Protein AF-A0A7S3T5C1-F1 (afdb_monomer_lite)

Organism: NCBI:txid141414

pLDDT: mean 76.38, std 19.98, range [32.09, 96.81]

Structure (mmCIF, N/CA/C/O backbone):
data_AF-A0A7S3T5C1-F1
#
_entry.id   AF-A0A7S3T5C1-F1
#
loop_
_atom_site.group_PDB
_atom_site.id
_atom_site.type_symbol
_atom_site.label_atom_id
_atom_site.label_alt_id
_atom_site.label_comp_id
_atom_site.label_asym_id
_atom_site.label_entity_id
_atom_site.label_seq_id
_atom_site.pdbx_PDB_ins_code
_atom_site.Cartn_x
_atom_site.Cartn_y
_atom_site.Cartn_z
_atom_site.occupancy
_atom_site.B_iso_or_equiv
_atom_site.auth_seq_id
_atom_site.auth_comp_id
_atom_site.auth_asym_id
_atom_site.auth_atom_id
_atom_site.pdbx_PDB_model_num
ATOM 1 N N . GLU A 1 1 ? -32.478 -27.997 17.483 1.00 39.84 1 GLU A N 1
ATOM 2 C CA . GLU A 1 1 ? -31.125 -28.591 17.506 1.00 39.84 1 GLU A CA 1
ATOM 3 C C . GLU A 1 1 ? -30.162 -27.693 16.741 1.00 39.84 1 GLU A C 1
ATOM 5 O O . GLU A 1 1 ? -30.623 -26.929 15.902 1.00 39.84 1 GLU A O 1
ATOM 10 N N . ASN A 1 2 ? -28.869 -27.795 17.065 1.00 32.53 2 ASN A N 1
ATOM 11 C CA . ASN A 1 2 ? -27.716 -26.984 16.628 1.00 32.53 2 ASN A CA 1
ATOM 12 C C . ASN A 1 2 ? -27.352 -25.795 17.535 1.00 32.53 2 ASN A C 1
ATOM 14 O O . ASN A 1 2 ? -27.411 -24.630 17.152 1.00 32.53 2 ASN A O 1
ATOM 18 N N . HIS A 1 3 ? -26.893 -26.132 18.744 1.00 32.78 3 HIS A N 1
ATOM 19 C CA . HIS A 1 3 ? -26.017 -25.278 19.545 1.00 32.78 3 HIS A CA 1
ATOM 20 C C . HIS A 1 3 ? -24.593 -25.338 18.975 1.00 32.78 3 HIS A C 1
ATOM 22 O O . HIS A 1 3 ? -23.951 -26.386 19.035 1.00 32.78 3 HIS A O 1
ATOM 28 N N . VAL A 1 4 ? -24.080 -24.224 18.452 1.00 39.56 4 VAL A N 1
ATOM 29 C CA . VAL A 1 4 ? -22.646 -24.068 18.167 1.00 39.56 4 VAL A CA 1
ATOM 30 C C . VAL A 1 4 ? -22.015 -23.417 19.394 1.00 39.56 4 VAL A C 1
ATOM 32 O O . VAL A 1 4 ? -22.152 -22.219 19.624 1.00 39.56 4 VAL A O 1
ATOM 35 N N . GLY A 1 5 ? -21.394 -24.244 20.236 1.00 32.09 5 GLY A N 1
ATOM 36 C CA . GLY A 1 5 ? -20.655 -23.798 21.412 1.00 32.09 5 GLY A CA 1
ATOM 37 C C . GLY A 1 5 ? -19.351 -23.117 21.005 1.00 32.09 5 GLY A C 1
ATOM 38 O O . GLY A 1 5 ? -18.467 -23.753 20.431 1.00 32.09 5 GLY A O 1
ATOM 39 N N . LEU A 1 6 ? -19.229 -21.831 21.329 1.00 32.62 6 LEU A N 1
ATOM 40 C CA . LEU A 1 6 ? -17.987 -21.075 21.222 1.00 32.62 6 LEU A CA 1
ATOM 41 C C . LEU A 1 6 ? -17.010 -21.608 22.286 1.00 32.62 6 LEU A C 1
ATOM 43 O O . LEU A 1 6 ? -17.161 -21.341 23.478 1.00 32.62 6 LEU A O 1
ATOM 47 N N . ARG A 1 7 ? -16.041 -22.434 21.874 1.00 33.53 7 ARG A N 1
ATOM 48 C CA . ARG A 1 7 ? -14.957 -22.897 22.752 1.00 33.53 7 ARG A CA 1
ATOM 49 C C . ARG A 1 7 ? -13.995 -21.737 23.007 1.00 33.53 7 ARG A C 1
ATOM 51 O O . ARG A 1 7 ? -13.260 -21.339 22.110 1.00 33.53 7 ARG A O 1
ATOM 58 N N . LEU A 1 8 ? -13.994 -21.236 24.239 1.00 36.97 8 LEU A N 1
ATOM 59 C CA . LEU A 1 8 ? -12.940 -20.379 24.779 1.00 36.97 8 LEU A CA 1
ATOM 60 C C . LEU A 1 8 ? -11.602 -21.130 24.699 1.00 36.97 8 LEU A C 1
ATOM 62 O O . LEU A 1 8 ? -11.459 -22.215 25.266 1.00 36.97 8 LEU A O 1
ATOM 66 N N . LEU A 1 9 ? -10.637 -20.568 23.972 1.00 43.00 9 LEU A N 1
ATOM 67 C CA . LEU A 1 9 ? -9.249 -21.021 24.028 1.00 43.00 9 LEU A CA 1
ATOM 68 C C . LEU A 1 9 ? -8.660 -20.637 25.398 1.00 43.00 9 LEU A C 1
ATOM 70 O O . LEU A 1 9 ? -8.945 -19.543 25.889 1.00 43.00 9 LEU A O 1
ATOM 74 N N . PRO A 1 10 ? -7.860 -21.508 26.038 1.00 40.31 10 PRO A N 1
ATOM 75 C CA . PRO A 1 10 ? -7.240 -21.187 27.315 1.00 40.31 10 PRO A CA 1
ATOM 76 C C . PRO A 1 10 ? -6.192 -20.079 27.153 1.00 40.31 10 PRO A C 1
ATOM 78 O O . PRO A 1 10 ? -5.428 -20.060 26.188 1.00 40.31 10 PRO A O 1
ATOM 81 N N . ALA A 1 11 ? -6.164 -19.169 28.127 1.00 40.44 11 ALA A N 1
ATOM 82 C CA . ALA A 1 11 ? -5.181 -18.100 28.235 1.00 40.44 11 ALA A CA 1
ATOM 83 C C . ALA A 1 11 ? -3.749 -18.664 28.284 1.00 40.44 11 ALA A C 1
ATOM 85 O O . ALA A 1 11 ? -3.464 -19.603 29.031 1.00 40.44 11 ALA A O 1
ATOM 86 N N . LEU A 1 12 ? -2.850 -18.077 27.492 1.00 48.03 12 LEU A N 1
ATOM 87 C CA . LEU A 1 12 ? -1.418 -18.370 27.538 1.00 48.03 12 LEU A CA 1
ATOM 88 C C . LEU A 1 12 ? -0.810 -17.842 28.852 1.00 48.03 12 LEU A C 1
ATOM 90 O O . LEU A 1 12 ? -1.160 -16.739 2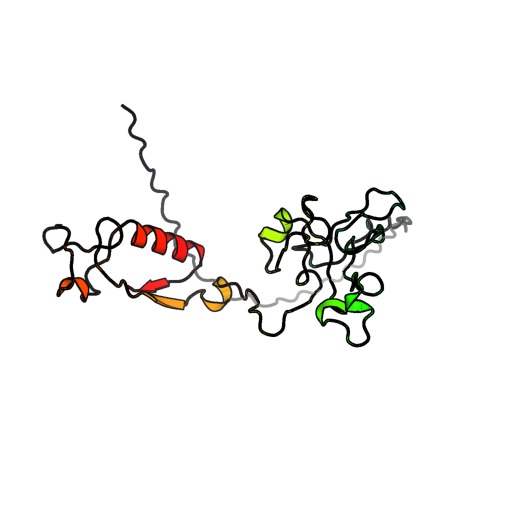9.281 1.00 48.03 12 LEU A O 1
ATOM 94 N N . PRO A 1 13 ? 0.100 -18.596 29.498 1.00 54.38 13 PRO A N 1
ATOM 95 C CA . PRO A 1 13 ? 0.739 -18.163 30.734 1.00 54.38 13 PRO A CA 1
ATOM 96 C C . PRO A 1 13 ? 1.729 -17.004 30.504 1.00 54.38 13 PRO A C 1
ATOM 98 O O . PRO A 1 13 ? 2.281 -16.864 29.408 1.00 54.38 13 PRO A O 1
ATOM 101 N N . PRO A 1 14 ? 1.994 -16.184 31.540 1.00 44.94 14 PRO A N 1
ATOM 102 C CA . PRO A 1 14 ? 2.892 -15.038 31.450 1.00 44.94 14 PRO A CA 1
ATOM 103 C C . PRO A 1 14 ? 4.351 -15.450 31.205 1.00 44.94 14 PRO A C 1
ATOM 105 O O . PRO A 1 14 ? 4.856 -16.436 31.745 1.00 44.94 14 PRO A O 1
ATOM 108 N N . LYS A 1 15 ? 5.030 -14.645 30.384 1.00 46.06 15 LYS A N 1
ATOM 109 C CA . LYS A 1 15 ? 6.428 -14.795 29.963 1.00 46.06 15 LYS A CA 1
ATOM 110 C C . LYS A 1 15 ? 7.369 -14.581 31.161 1.00 46.06 15 LYS A C 1
ATOM 112 O O . LYS A 1 15 ? 7.343 -13.523 31.784 1.00 46.06 15 LYS A O 1
ATOM 117 N N . LEU A 1 16 ? 8.190 -15.584 31.481 1.00 49.22 16 LEU A N 1
ATOM 118 C CA . LEU A 1 16 ? 9.245 -15.494 32.500 1.00 49.22 16 LEU A CA 1
ATOM 119 C C . LEU A 1 16 ? 10.350 -14.502 32.070 1.00 49.22 16 LEU A C 1
ATOM 121 O O . LEU A 1 16 ? 10.645 -14.413 30.874 1.00 49.22 16 LEU A O 1
ATOM 125 N N . PRO A 1 17 ? 10.970 -13.767 33.014 1.00 47.47 17 PRO A N 1
ATOM 126 C CA . PRO A 1 17 ? 12.018 -12.798 32.712 1.00 47.47 17 PRO A CA 1
ATOM 127 C C . PRO A 1 17 ? 13.340 -13.468 32.309 1.00 47.47 17 PRO A C 1
ATOM 129 O O . PRO A 1 17 ? 13.694 -14.543 32.791 1.00 47.47 17 PRO A O 1
ATOM 132 N N . ALA A 1 18 ? 14.065 -12.791 31.416 1.00 43.09 18 ALA A N 1
ATOM 133 C CA . ALA A 1 18 ? 15.346 -13.210 30.863 1.00 43.09 18 ALA A CA 1
ATOM 134 C C . ALA A 1 18 ? 16.462 -13.253 31.922 1.00 43.09 18 ALA A C 1
ATOM 136 O O . ALA A 1 18 ? 16.610 -12.333 32.728 1.00 43.09 18 ALA A O 1
ATOM 137 N N . SER A 1 19 ? 17.271 -14.310 31.879 1.00 56.72 19 SER A N 1
ATOM 138 C CA . SER A 1 19 ? 18.511 -14.455 32.644 1.00 56.72 19 SER A CA 1
ATOM 139 C C . SER A 1 19 ? 19.670 -13.646 32.022 1.00 56.72 19 SER A C 1
ATOM 141 O O . SER A 1 19 ? 19.721 -13.507 30.798 1.00 56.72 19 SER A O 1
ATOM 143 N N . PRO A 1 20 ? 20.601 -13.116 32.842 1.00 51.94 20 PRO A N 1
ATOM 144 C CA . PRO A 1 20 ? 21.760 -12.333 32.393 1.00 51.94 20 PRO A CA 1
ATOM 145 C C . PRO A 1 20 ? 22.866 -13.197 31.744 1.00 51.94 20 PRO A C 1
ATOM 147 O O . PRO A 1 20 ? 22.821 -14.422 31.851 1.00 51.94 20 PRO A O 1
ATOM 150 N N . PRO A 1 21 ? 23.846 -12.574 31.051 1.00 46.84 21 PRO A N 1
ATOM 151 C CA . PRO A 1 21 ? 24.817 -13.282 30.221 1.00 46.84 21 PRO A CA 1
ATOM 152 C C . PRO A 1 21 ? 25.942 -13.911 31.047 1.00 46.84 21 PRO A C 1
ATOM 154 O O . PRO A 1 21 ? 26.601 -13.229 31.834 1.00 46.84 21 PRO A O 1
ATOM 157 N N . ASP A 1 22 ? 26.205 -15.194 30.800 1.00 48.16 22 ASP A N 1
ATOM 158 C CA . ASP A 1 22 ? 27.371 -15.876 31.346 1.00 48.16 22 ASP A CA 1
ATOM 159 C C . ASP A 1 22 ? 28.654 -15.487 30.604 1.00 48.16 22 ASP A C 1
ATOM 161 O O . ASP A 1 22 ? 28.758 -15.437 29.377 1.00 48.16 22 ASP A O 1
ATOM 165 N N . THR A 1 23 ? 29.634 -15.195 31.443 1.00 42.62 23 THR A N 1
ATOM 166 C CA . THR A 1 23 ? 31.014 -14.802 31.204 1.00 42.62 23 THR A CA 1
ATOM 167 C C . THR A 1 23 ? 31.849 -15.809 30.411 1.00 42.62 23 THR A C 1
ATOM 169 O O . THR A 1 23 ? 31.726 -17.023 30.557 1.00 42.62 23 THR A O 1
ATOM 172 N N . MET A 1 24 ? 32.789 -15.251 29.640 1.00 41.91 24 MET A N 1
ATOM 173 C CA . MET A 1 24 ? 33.907 -15.913 28.962 1.00 41.91 24 MET A CA 1
ATOM 174 C C . MET A 1 24 ? 34.683 -16.864 29.887 1.00 41.91 24 MET A C 1
ATOM 176 O O . MET A 1 24 ? 35.097 -16.470 30.976 1.00 41.91 24 MET A O 1
ATOM 180 N N . SER A 1 25 ? 34.997 -18.066 29.394 1.00 47.56 25 SER A N 1
ATOM 181 C CA . SER A 1 25 ? 36.079 -18.891 29.935 1.00 47.56 25 SER A CA 1
ATOM 182 C C . SER A 1 25 ? 36.964 -19.421 28.812 1.00 47.56 25 SER A C 1
ATOM 184 O O . SER A 1 25 ? 36.513 -20.041 27.850 1.00 47.56 25 SER A O 1
ATOM 186 N N . SER A 1 26 ? 38.242 -19.098 28.965 1.00 41.09 26 SER A N 1
ATOM 187 C CA . SER A 1 26 ? 39.389 -19.468 28.150 1.00 41.09 26 SER A CA 1
ATOM 188 C C . SER A 1 26 ? 39.753 -20.936 28.364 1.00 41.09 26 SER A C 1
ATOM 190 O O . SER A 1 26 ? 39.867 -21.382 29.503 1.00 41.09 26 SER A O 1
ATOM 192 N N . SER A 1 27 ? 40.033 -21.672 27.288 1.00 42.12 27 SER A N 1
ATOM 193 C CA . SER A 1 27 ? 41.022 -22.749 27.362 1.00 42.12 27 SER A CA 1
ATOM 194 C C . SER A 1 27 ? 41.666 -23.019 26.006 1.00 42.12 27 SER A C 1
ATOM 196 O O . SER A 1 27 ? 41.020 -23.230 24.983 1.00 42.12 27 SER A O 1
ATOM 198 N N . SER A 1 28 ? 42.991 -22.955 26.043 1.00 46.72 28 SER A N 1
ATOM 199 C CA . SER A 1 28 ? 43.942 -23.285 24.998 1.00 46.72 28 SER A CA 1
ATOM 200 C C . SER A 1 28 ? 43.861 -24.762 24.609 1.00 46.72 28 SER A C 1
ATOM 202 O O . SER A 1 28 ? 43.807 -25.631 25.476 1.00 46.72 28 SER A O 1
ATOM 204 N N . GLY A 1 29 ? 43.961 -25.054 23.313 1.00 41.31 29 GLY A N 1
ATOM 205 C CA . GLY A 1 29 ? 44.075 -26.417 22.801 1.00 41.31 29 GLY A CA 1
ATOM 206 C C . GLY A 1 29 ? 44.711 -26.430 21.418 1.00 41.31 29 GLY A C 1
ATOM 207 O O . GLY A 1 29 ? 44.026 -26.315 20.408 1.00 41.31 29 GLY A O 1
ATOM 208 N N . LEU A 1 30 ? 46.038 -26.541 21.386 1.00 47.59 30 LEU A N 1
ATOM 209 C CA . LEU A 1 30 ? 46.827 -26.827 20.191 1.00 47.59 30 LEU A CA 1
ATOM 210 C C . LEU A 1 30 ? 46.513 -28.247 19.705 1.00 47.59 30 LEU A C 1
ATOM 212 O O . LEU A 1 30 ? 46.876 -29.199 20.386 1.00 47.59 30 LEU A O 1
ATOM 216 N N . PHE A 1 31 ? 45.937 -28.393 18.512 1.00 46.91 31 PHE A N 1
ATOM 217 C CA . PHE A 1 31 ? 46.041 -29.631 17.736 1.00 46.91 31 PHE A CA 1
ATOM 218 C C . PHE A 1 31 ? 46.238 -29.302 16.258 1.00 46.91 31 PHE A C 1
ATOM 220 O O . PHE A 1 31 ? 45.333 -28.857 15.557 1.00 46.91 31 PHE A O 1
ATOM 227 N N . ALA A 1 32 ? 47.469 -29.520 15.803 1.00 42.97 32 ALA A N 1
ATOM 228 C CA . ALA A 1 32 ? 47.817 -29.605 14.400 1.00 42.97 32 ALA A CA 1
ATOM 229 C C . ALA A 1 32 ? 47.315 -30.943 13.841 1.00 42.97 32 ALA A C 1
ATOM 231 O O . ALA A 1 32 ? 47.665 -31.999 14.363 1.00 42.97 32 ALA A O 1
ATOM 232 N N . ALA A 1 33 ? 46.547 -30.903 12.755 1.00 45.78 33 ALA A N 1
ATOM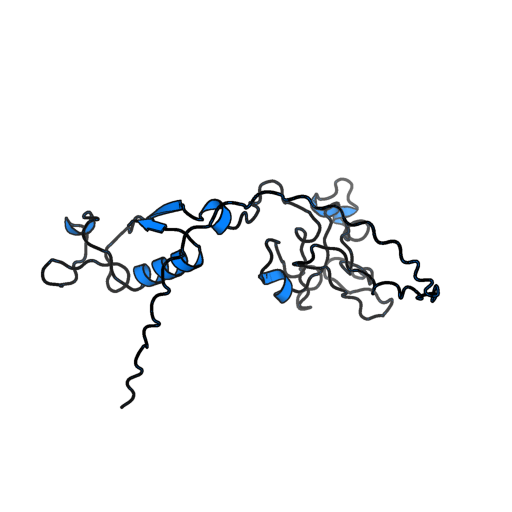 233 C CA . ALA A 1 33 ? 46.388 -32.034 11.849 1.00 45.78 33 ALA A CA 1
ATOM 234 C C . ALA A 1 33 ? 46.061 -31.499 10.453 1.00 45.78 33 ALA A C 1
ATOM 236 O O . ALA A 1 33 ? 44.977 -30.979 10.195 1.00 45.78 33 ALA A O 1
ATOM 237 N N . ALA A 1 34 ? 47.051 -31.599 9.571 1.00 46.31 34 ALA A N 1
ATOM 238 C CA . ALA A 1 34 ? 46.933 -31.309 8.157 1.00 46.31 34 ALA A CA 1
ATOM 239 C C . ALA A 1 34 ? 45.985 -32.319 7.497 1.00 46.31 34 ALA A C 1
ATOM 241 O O . ALA A 1 34 ? 46.247 -33.520 7.517 1.00 46.31 34 ALA A O 1
ATOM 242 N N . TRP A 1 35 ? 44.923 -31.817 6.872 1.00 50.50 35 TRP A N 1
ATOM 243 C CA . TRP A 1 35 ? 44.098 -32.579 5.942 1.00 50.50 35 TRP A CA 1
ATOM 244 C C . TRP A 1 35 ? 44.195 -31.928 4.564 1.00 50.50 35 TRP A C 1
ATOM 246 O O . TRP A 1 35 ? 43.650 -30.855 4.316 1.00 50.50 35 TRP A O 1
ATOM 256 N N . LEU A 1 36 ? 44.944 -32.585 3.678 1.00 45.34 36 LEU A N 1
ATOM 257 C CA . LEU A 1 36 ? 44.922 -32.363 2.236 1.00 45.34 36 LEU A CA 1
ATOM 258 C C . LEU A 1 36 ? 43.595 -32.904 1.697 1.00 45.34 36 LEU A C 1
ATOM 260 O O . LEU A 1 36 ? 43.386 -34.116 1.701 1.00 45.34 36 LEU A O 1
ATOM 264 N N . LEU A 1 37 ? 42.719 -32.025 1.210 1.00 47.22 37 LEU A N 1
ATOM 265 C CA . LEU A 1 37 ? 41.566 -32.416 0.403 1.00 47.22 37 LEU A CA 1
ATOM 266 C C . LEU A 1 37 ? 41.511 -31.581 -0.876 1.00 47.22 37 LEU A C 1
ATOM 268 O O . LEU A 1 37 ? 41.727 -30.372 -0.881 1.00 47.22 37 LEU A O 1
ATOM 272 N N . ALA A 1 38 ? 41.293 -32.307 -1.966 1.00 48.94 38 ALA A N 1
ATOM 273 C CA . ALA A 1 38 ? 41.390 -31.885 -3.348 1.00 48.94 38 ALA A CA 1
ATOM 274 C C . ALA A 1 38 ? 40.524 -30.660 -3.676 1.00 48.94 38 ALA A C 1
ATOM 276 O O . ALA A 1 38 ? 39.327 -30.627 -3.385 1.00 48.94 38 ALA A O 1
ATOM 277 N N . ALA A 1 39 ? 41.123 -29.693 -4.375 1.00 48.88 39 ALA A N 1
ATOM 278 C CA . ALA A 1 39 ? 40.412 -28.611 -5.038 1.00 48.88 39 ALA A CA 1
ATOM 279 C C . ALA A 1 39 ? 39.590 -29.186 -6.202 1.00 48.88 39 ALA A C 1
ATOM 281 O O . ALA A 1 39 ? 40.057 -29.283 -7.335 1.00 48.88 39 ALA A O 1
ATOM 282 N N . SER A 1 40 ? 38.362 -29.606 -5.909 1.00 53.50 40 SER A N 1
ATOM 283 C CA . SER A 1 40 ? 37.357 -29.836 -6.940 1.00 53.50 40 SER A CA 1
ATOM 284 C C . SER A 1 40 ? 36.897 -28.468 -7.421 1.00 53.50 40 SER A C 1
ATOM 286 O O . SER A 1 40 ? 36.357 -27.686 -6.639 1.00 53.50 40 SER A O 1
ATOM 288 N N . SER A 1 41 ? 37.150 -28.154 -8.689 1.00 51.97 41 SER A N 1
ATOM 289 C CA . SER A 1 41 ? 36.615 -26.969 -9.349 1.00 51.97 41 SER A CA 1
ATOM 290 C C . SER A 1 41 ? 35.090 -27.060 -9.354 1.00 51.97 41 SER A C 1
ATOM 292 O O . SER A 1 41 ? 34.490 -27.645 -10.253 1.00 51.97 41 SER A O 1
ATOM 294 N N . ALA A 1 42 ? 34.454 -26.503 -8.327 1.00 51.94 42 ALA A N 1
ATOM 295 C CA . ALA A 1 42 ? 33.045 -26.182 -8.389 1.00 51.94 42 ALA A CA 1
ATOM 296 C C . ALA A 1 42 ? 32.902 -25.125 -9.487 1.00 51.94 42 ALA A C 1
ATOM 298 O O . ALA A 1 42 ? 33.322 -23.980 -9.320 1.00 51.94 42 ALA A O 1
ATOM 299 N N . PHE A 1 43 ? 32.354 -25.524 -10.635 1.00 51.91 43 PHE A N 1
ATOM 300 C CA . PHE A 1 43 ? 31.707 -24.577 -11.528 1.00 51.91 43 PHE A CA 1
ATOM 301 C C . PHE A 1 43 ? 30.683 -23.838 -10.669 1.00 51.91 43 PHE A C 1
ATOM 303 O O . PHE A 1 43 ? 29.673 -24.418 -10.270 1.00 51.91 43 PHE A O 1
ATOM 310 N N . ALA A 1 44 ? 30.982 -22.586 -10.326 1.00 46.38 44 ALA A N 1
ATOM 311 C CA . ALA A 1 44 ? 29.994 -21.678 -9.786 1.00 46.38 44 ALA A CA 1
ATOM 312 C C . ALA A 1 44 ? 28.903 -21.572 -10.852 1.00 46.38 44 ALA A C 1
ATOM 314 O O . ALA A 1 44 ? 29.073 -20.902 -11.871 1.00 46.38 44 ALA A O 1
ATOM 315 N N . GLN A 1 45 ? 27.810 -22.309 -10.660 1.00 46.66 45 GLN A N 1
ATOM 316 C CA . GLN A 1 45 ? 26.571 -22.007 -11.349 1.00 46.66 45 GLN A CA 1
ATOM 317 C C . GLN A 1 45 ? 26.252 -20.568 -10.956 1.00 46.66 45 GLN A C 1
ATOM 319 O O . GLN A 1 45 ? 26.108 -20.263 -9.771 1.00 46.66 45 GLN A O 1
ATOM 324 N N . SER A 1 46 ? 26.261 -19.671 -11.941 1.00 44.16 46 SER A N 1
ATOM 325 C CA . SER A 1 46 ? 25.813 -18.296 -11.758 1.00 44.16 46 SER A CA 1
ATOM 326 C C . SER A 1 46 ? 24.466 -18.331 -11.032 1.00 44.16 46 SER A C 1
ATOM 328 O O . SER A 1 46 ? 23.605 -19.114 -11.456 1.00 44.16 46 SER A O 1
ATOM 330 N N . PRO A 1 47 ? 24.268 -17.544 -9.958 1.00 46.09 47 PRO A N 1
ATOM 331 C CA . PRO A 1 47 ? 22.958 -17.456 -9.331 1.00 46.09 47 PRO A CA 1
ATOM 332 C C . PRO A 1 47 ? 21.915 -17.132 -10.414 1.00 46.09 47 PRO A C 1
ATOM 334 O O . PRO A 1 47 ? 22.238 -16.394 -11.355 1.00 46.09 47 PRO A O 1
ATOM 337 N N . PRO A 1 48 ? 20.697 -17.705 -10.342 1.00 47.66 48 PRO A N 1
ATOM 338 C CA . PRO A 1 48 ? 19.622 -17.323 -11.252 1.00 47.66 48 PRO A CA 1
ATOM 339 C C . PRO A 1 48 ? 19.500 -15.800 -11.215 1.00 47.66 48 PRO A C 1
ATOM 341 O O . PRO A 1 48 ? 19.597 -15.228 -10.131 1.00 47.66 48 PRO A O 1
ATOM 344 N N . ALA A 1 49 ? 19.382 -15.172 -12.392 1.00 44.78 49 ALA A N 1
ATOM 345 C CA . ALA A 1 49 ? 19.394 -13.721 -12.572 1.00 44.78 49 ALA A CA 1
ATOM 346 C C . ALA A 1 49 ? 18.641 -13.028 -11.427 1.00 44.78 49 ALA A C 1
ATOM 348 O O . ALA A 1 49 ? 17.419 -13.122 -11.333 1.00 44.78 49 ALA A O 1
ATOM 349 N N . THR A 1 50 ? 19.394 -12.420 -10.512 1.00 52.91 50 THR A N 1
ATOM 350 C CA . THR A 1 50 ? 18.858 -11.812 -9.297 1.00 52.91 50 THR A CA 1
ATOM 351 C C . THR A 1 50 ? 18.015 -10.618 -9.709 1.00 52.91 50 THR A C 1
ATOM 353 O O . THR A 1 50 ? 18.551 -9.648 -10.241 1.00 52.91 50 THR A O 1
ATOM 356 N N . SER A 1 51 ? 16.702 -10.712 -9.519 1.00 70.25 51 SER A N 1
ATOM 357 C CA . SER A 1 51 ? 15.812 -9.558 -9.578 1.00 70.25 51 SER A CA 1
ATOM 358 C C . SER A 1 51 ? 16.198 -8.565 -8.480 1.00 70.25 51 SER A C 1
ATOM 360 O O . SER A 1 51 ? 16.452 -8.985 -7.349 1.00 70.25 51 SER A O 1
ATOM 362 N N . ASP A 1 52 ? 16.224 -7.272 -8.804 1.00 86.62 52 ASP A N 1
ATOM 363 C CA . ASP A 1 52 ? 16.415 -6.206 -7.816 1.00 86.62 52 ASP A CA 1
ATOM 364 C C . ASP A 1 52 ? 15.175 -6.076 -6.902 1.00 86.62 52 ASP A C 1
ATOM 366 O O . ASP A 1 52 ? 14.185 -6.805 -7.025 1.00 86.62 52 ASP A O 1
ATOM 370 N N . GLY A 1 53 ? 15.214 -5.084 -6.012 1.00 88.44 53 GLY A N 1
ATOM 371 C CA . GLY A 1 53 ? 14.141 -4.750 -5.081 1.00 88.44 53 GLY A CA 1
ATOM 372 C C . GLY A 1 53 ? 14.383 -5.314 -3.685 1.00 88.44 53 GLY A C 1
ATOM 373 O O . GLY A 1 53 ? 15.300 -6.106 -3.459 1.00 88.44 53 GLY A O 1
ATOM 374 N N . GLU A 1 54 ? 13.566 -4.882 -2.729 1.00 89.00 54 GLU A N 1
ATOM 375 C CA . GLU A 1 54 ? 13.630 -5.411 -1.368 1.00 89.00 54 GLU A CA 1
ATOM 376 C C . GLU A 1 54 ? 13.227 -6.901 -1.339 1.00 89.00 54 GLU A C 1
ATOM 378 O O . GLU A 1 54 ? 12.196 -7.260 -1.910 1.00 89.00 54 GLU A O 1
ATOM 383 N N . PRO A 1 55 ? 13.939 -7.783 -0.610 1.00 88.12 55 PRO A N 1
ATOM 384 C CA . PRO A 1 55 ? 13.587 -9.201 -0.502 1.00 88.12 55 PRO A CA 1
ATOM 385 C C . PRO A 1 55 ? 12.154 -9.500 -0.035 1.00 88.12 55 PRO A C 1
ATOM 387 O O . PRO A 1 55 ? 11.590 -10.523 -0.417 1.00 88.12 55 PRO A O 1
ATOM 390 N N . SER A 1 56 ? 11.553 -8.627 0.784 1.00 88.12 56 SER A N 1
ATOM 391 C CA . SER A 1 56 ? 10.160 -8.770 1.244 1.00 88.12 56 SER A CA 1
ATOM 392 C C . SER A 1 56 ? 9.115 -8.350 0.200 1.00 88.12 56 SER A C 1
ATOM 394 O O . SER A 1 56 ? 7.927 -8.609 0.381 1.00 88.12 56 SER A O 1
ATOM 396 N N . CYS A 1 57 ? 9.546 -7.707 -0.886 1.00 92.31 57 CYS A N 1
ATOM 397 C CA . CYS A 1 57 ? 8.711 -7.297 -2.007 1.00 92.31 57 CYS A CA 1
ATOM 398 C C . CYS A 1 57 ? 9.571 -7.173 -3.283 1.00 92.31 57 CYS A C 1
ATOM 400 O O . CYS A 1 57 ? 9.888 -6.057 -3.700 1.00 92.31 57 CYS A O 1
ATOM 402 N N . PRO A 1 58 ? 10.007 -8.301 -3.877 1.00 94.00 58 PRO A N 1
ATOM 403 C CA . PRO A 1 58 ? 10.986 -8.298 -4.959 1.00 94.00 58 PRO A CA 1
ATOM 404 C C . PRO A 1 58 ? 10.382 -7.836 -6.287 1.00 94.00 58 PRO A C 1
ATOM 406 O O . PRO A 1 58 ? 9.187 -8.014 -6.549 1.00 94.00 58 PRO A O 1
ATOM 409 N N . CYS A 1 59 ? 11.231 -7.302 -7.166 1.00 96.12 59 CYS A N 1
ATOM 410 C CA . CYS A 1 59 ? 10.841 -7.048 -8.545 1.00 96.12 59 CYS A CA 1
ATOM 411 C C . CYS A 1 59 ? 10.561 -8.365 -9.275 1.00 96.12 59 CYS A C 1
ATOM 413 O O . CYS A 1 59 ? 11.315 -9.329 -9.153 1.00 96.12 59 CYS A O 1
ATOM 415 N N . ILE A 1 60 ? 9.510 -8.395 -10.089 1.00 95.56 60 ILE A N 1
ATOM 416 C CA . ILE A 1 60 ? 9.166 -9.568 -10.894 1.00 95.56 60 ILE A CA 1
ATOM 417 C C . ILE A 1 60 ? 9.573 -9.387 -12.351 1.00 95.56 60 ILE A C 1
ATOM 419 O O . ILE A 1 60 ? 9.708 -8.274 -12.870 1.00 95.56 60 ILE A O 1
ATOM 423 N N . ASP A 1 61 ? 9.764 -10.519 -13.012 1.00 94.19 61 ASP A N 1
ATOM 424 C CA . ASP A 1 61 ? 9.883 -10.572 -14.456 1.00 94.19 61 ASP A CA 1
ATOM 425 C C . ASP A 1 61 ? 8.492 -10.561 -15.089 1.00 94.19 61 ASP A C 1
ATOM 427 O O . ASP A 1 61 ? 7.676 -11.442 -14.824 1.00 94.19 61 ASP A O 1
ATOM 431 N N . VAL A 1 62 ? 8.228 -9.548 -15.910 1.00 91.06 62 VAL A N 1
ATOM 432 C CA . VAL A 1 62 ? 6.970 -9.414 -16.662 1.00 91.06 62 VAL A CA 1
ATOM 433 C C . VAL A 1 62 ? 7.158 -9.667 -18.154 1.00 91.06 62 VAL A C 1
ATOM 435 O O . VAL A 1 62 ? 6.225 -9.464 -18.929 1.00 91.06 62 VAL A O 1
ATOM 438 N N . THR A 1 63 ? 8.358 -10.079 -18.569 1.00 89.06 63 THR A N 1
ATOM 439 C CA . THR A 1 63 ? 8.637 -10.417 -19.963 1.00 89.06 63 THR A CA 1
ATOM 440 C C . THR A 1 63 ? 7.945 -11.726 -20.331 1.00 89.06 63 THR A C 1
ATOM 442 O O . THR A 1 63 ? 7.863 -12.662 -19.539 1.00 89.06 63 THR A O 1
ATOM 445 N N . ASP A 1 64 ? 7.461 -11.817 -21.564 1.00 81.44 64 ASP A N 1
ATOM 446 C CA . ASP A 1 64 ? 6.902 -13.047 -22.135 1.00 81.44 64 ASP A CA 1
ATOM 447 C C . ASP A 1 64 ? 7.964 -13.867 -22.896 1.00 81.44 64 ASP A C 1
ATOM 449 O O . ASP A 1 64 ? 7.638 -14.788 -23.644 1.00 81.44 64 ASP A O 1
ATOM 453 N N . GLY A 1 65 ? 9.246 -13.515 -22.736 1.00 75.62 65 GLY A N 1
ATOM 454 C CA . GLY A 1 65 ? 10.360 -14.074 -23.504 1.00 75.62 65 GLY A CA 1
ATOM 455 C C . GLY A 1 65 ? 10.397 -13.630 -24.972 1.00 75.62 65 GLY A C 1
ATOM 456 O O . GLY A 1 65 ? 11.258 -14.092 -25.723 1.00 75.62 65 GLY A O 1
ATOM 457 N N . SER A 1 66 ? 9.491 -12.743 -25.399 1.00 74.25 66 SER A N 1
ATOM 458 C CA . SER A 1 66 ? 9.505 -12.139 -26.726 1.00 74.25 66 SER A CA 1
ATOM 459 C C . SER A 1 66 ? 10.257 -10.804 -26.722 1.00 74.25 66 SER A C 1
ATOM 461 O O . SER A 1 66 ? 10.320 -10.088 -25.726 1.00 74.25 66 SER A O 1
ATOM 463 N N . ASN A 1 67 ? 10.786 -10.419 -27.885 1.00 75.94 67 ASN A N 1
ATOM 464 C CA . ASN A 1 67 ? 11.333 -9.073 -28.098 1.00 75.94 67 ASN A CA 1
ATOM 465 C C . ASN A 1 67 ? 10.242 -8.064 -28.507 1.00 75.94 67 ASN A C 1
ATOM 467 O O . ASN A 1 67 ? 10.557 -6.995 -29.036 1.00 75.94 67 ASN A O 1
ATOM 471 N N . SER A 1 68 ? 8.963 -8.415 -28.340 1.00 84.31 68 SER A N 1
ATOM 472 C CA . SER A 1 68 ? 7.845 -7.562 -28.736 1.00 84.31 68 SER A CA 1
ATOM 473 C C . SER A 1 68 ? 7.523 -6.539 -27.646 1.00 84.31 68 SER A C 1
ATOM 475 O O . SER A 1 68 ? 7.679 -6.798 -26.456 1.00 84.31 68 SER A O 1
ATOM 477 N N . CYS A 1 69 ? 7.128 -5.333 -28.053 1.00 86.88 69 CYS A N 1
ATOM 478 C CA . CYS A 1 69 ? 6.821 -4.268 -27.107 1.00 86.88 69 CYS A CA 1
ATOM 479 C C . CYS A 1 69 ? 5.407 -4.384 -26.534 1.00 86.88 69 CYS A C 1
ATOM 481 O O . CYS A 1 69 ? 4.476 -4.815 -27.215 1.00 86.88 69 CYS A O 1
ATOM 483 N N . PHE A 1 70 ? 5.226 -3.914 -25.298 1.00 86.62 70 PHE A N 1
ATOM 484 C CA . PHE A 1 70 ? 3.922 -3.900 -24.644 1.00 86.62 70 PHE A CA 1
ATOM 485 C C . PHE A 1 70 ? 3.078 -2.710 -25.097 1.00 86.62 70 PHE A C 1
ATOM 487 O O . PHE A 1 70 ? 3.505 -1.553 -25.029 1.00 86.62 70 PHE A O 1
ATOM 494 N N . MET A 1 71 ? 1.841 -2.986 -25.505 1.00 87.38 71 MET A N 1
ATOM 495 C CA . MET A 1 71 ? 0.871 -1.956 -25.872 1.00 87.38 71 MET A CA 1
ATOM 496 C C . MET A 1 71 ? 0.271 -1.343 -24.604 1.00 87.38 71 MET A C 1
ATOM 498 O O . MET A 1 71 ? -0.468 -2.007 -23.878 1.00 87.38 71 MET A O 1
ATOM 502 N N . GLY A 1 72 ? 0.575 -0.074 -24.326 1.00 85.19 72 GLY A N 1
ATOM 503 C CA . GLY A 1 72 ? 0.030 0.637 -23.168 1.00 85.19 72 GLY A CA 1
ATOM 504 C C . GLY A 1 72 ? -0.876 1.801 -23.555 1.00 85.19 72 GLY A C 1
ATOM 505 O O . GLY A 1 72 ? -1.042 2.146 -24.722 1.00 85.19 72 GLY A O 1
ATOM 506 N N . ARG A 1 73 ? -1.484 2.441 -22.551 1.00 85.62 73 ARG A N 1
ATOM 507 C CA . ARG A 1 73 ? -2.477 3.507 -22.786 1.00 85.62 73 ARG A CA 1
ATOM 508 C C . ARG A 1 73 ? -1.908 4.810 -23.336 1.00 85.62 73 ARG A C 1
ATOM 510 O O . ARG A 1 73 ? -2.578 5.488 -24.107 1.00 85.62 73 ARG A O 1
ATOM 517 N N . LYS A 1 74 ? -0.722 5.214 -22.875 1.00 84.75 74 LYS A N 1
ATOM 518 C CA . LYS A 1 74 ? -0.130 6.528 -23.198 1.00 84.75 74 LYS A CA 1
ATOM 519 C C . LYS A 1 74 ? 0.900 6.458 -24.322 1.00 84.75 74 LYS A C 1
ATOM 521 O O . LYS A 1 74 ? 1.110 7.451 -25.017 1.00 84.75 74 LYS A O 1
ATOM 526 N N . VAL A 1 75 ? 1.551 5.309 -24.472 1.00 84.69 75 VAL A N 1
ATOM 527 C CA . VAL A 1 75 ? 2.579 5.053 -25.481 1.00 84.69 75 VAL A CA 1
ATOM 528 C C . VAL A 1 75 ? 2.221 3.738 -26.168 1.00 84.69 75 VAL A C 1
ATOM 530 O O . VAL A 1 75 ? 1.927 2.765 -25.473 1.00 84.69 75 VAL A O 1
ATOM 533 N N . PRO A 1 76 ? 2.221 3.690 -27.511 1.00 84.44 76 PRO A N 1
ATOM 534 C CA . PRO A 1 76 ? 1.816 2.491 -28.230 1.00 84.44 76 PRO A CA 1
ATOM 535 C C . PRO A 1 76 ? 2.798 1.333 -28.045 1.00 84.44 76 PRO A C 1
ATOM 537 O O . PRO A 1 76 ? 2.383 0.203 -28.177 1.00 84.44 76 PRO A O 1
ATOM 540 N N . CYS A 1 77 ? 4.071 1.576 -27.741 1.00 89.31 77 CYS A N 1
ATOM 541 C CA . CYS A 1 77 ? 5.092 0.531 -27.722 1.00 89.31 77 CYS A CA 1
ATOM 542 C C . CYS A 1 77 ? 6.059 0.785 -26.562 1.00 89.31 77 CYS A C 1
ATOM 544 O O . CYS A 1 77 ? 6.947 1.634 -26.658 1.00 89.31 77 CYS A O 1
ATOM 546 N N . TYR A 1 78 ? 5.838 0.097 -25.442 1.00 91.56 78 TYR A N 1
ATOM 547 C CA . TYR A 1 78 ? 6.737 0.102 -24.289 1.00 91.56 78 TYR A CA 1
ATOM 548 C C . TYR A 1 78 ? 7.808 -0.981 -24.452 1.00 91.56 78 TYR A C 1
ATOM 550 O O . TYR A 1 78 ? 7.466 -2.085 -24.872 1.00 91.56 78 TYR A O 1
ATOM 558 N N . PRO A 1 79 ? 9.079 -0.718 -24.103 1.00 91.25 79 PRO A N 1
ATOM 559 C CA . PRO A 1 79 ? 10.123 -1.738 -24.166 1.00 91.25 79 PRO A CA 1
ATOM 560 C C . PRO A 1 79 ? 9.706 -3.042 -23.457 1.00 91.25 79 PRO A C 1
ATOM 562 O O . PRO A 1 79 ? 9.040 -2.955 -22.424 1.00 91.25 79 PRO A O 1
ATOM 565 N N . PRO A 1 80 ? 10.130 -4.225 -23.942 1.00 89.75 80 PRO A N 1
ATOM 566 C CA . PRO A 1 80 ? 9.811 -5.506 -23.297 1.00 89.75 80 PRO A CA 1
ATOM 567 C C . PRO A 1 80 ? 10.262 -5.569 -21.828 1.00 89.75 80 PRO A C 1
ATOM 569 O O . PRO A 1 80 ? 9.675 -6.255 -21.011 1.00 89.75 80 PRO A O 1
ATOM 572 N N . GLU A 1 81 ? 11.289 -4.810 -21.453 1.00 90.88 81 GLU A N 1
ATOM 573 C CA . GLU A 1 81 ? 11.812 -4.782 -20.081 1.00 90.88 81 GLU A CA 1
ATOM 574 C C . GLU A 1 81 ? 11.236 -3.632 -19.232 1.00 90.88 81 GLU A C 1
ATOM 576 O O . GLU A 1 81 ? 11.744 -3.341 -18.146 1.00 90.88 81 GLU A O 1
ATOM 581 N N . TYR A 1 82 ? 10.210 -2.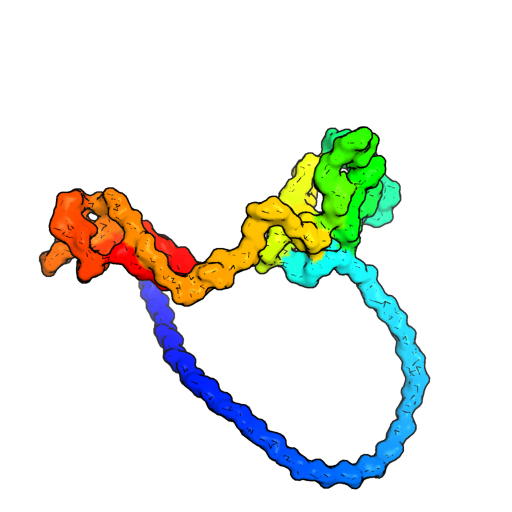922 -19.719 1.00 93.56 82 TYR A N 1
ATOM 582 C CA . TYR A 1 82 ? 9.625 -1.775 -19.022 1.00 93.56 82 TYR A CA 1
ATOM 583 C C . TYR A 1 82 ? 9.026 -2.203 -17.679 1.00 93.56 82 TYR A C 1
ATOM 585 O O . TYR A 1 82 ? 8.042 -2.936 -17.636 1.00 93.56 82 TYR A O 1
ATOM 593 N N . GLY A 1 83 ? 9.626 -1.747 -16.578 1.00 94.19 83 GLY A N 1
ATOM 594 C CA . GLY A 1 83 ? 9.235 -2.139 -15.222 1.00 94.19 83 GLY A CA 1
ATOM 595 C C . GLY A 1 83 ? 9.716 -3.530 -14.793 1.00 94.19 83 GLY A C 1
ATOM 596 O O . GLY A 1 83 ? 9.483 -3.904 -13.649 1.00 94.19 83 GLY A O 1
ATOM 597 N N . SER A 1 84 ? 10.375 -4.299 -15.665 1.00 94.12 84 SER A N 1
ATOM 598 C CA . SER A 1 84 ? 10.732 -5.698 -15.399 1.00 94.12 84 SER A CA 1
ATOM 599 C C . SER A 1 84 ? 12.052 -5.833 -14.636 1.00 94.12 84 SER A C 1
ATOM 601 O O . SER A 1 84 ? 13.016 -5.111 -14.927 1.00 94.12 84 SER A O 1
ATOM 603 N N . ARG A 1 85 ? 12.095 -6.793 -13.695 1.00 93.56 85 ARG A N 1
ATOM 604 C CA . ARG A 1 85 ? 13.259 -7.341 -12.958 1.00 93.56 85 ARG A CA 1
ATOM 605 C C . ARG A 1 85 ? 14.121 -6.388 -12.133 1.00 93.56 85 ARG A C 1
ATOM 607 O O . ARG A 1 85 ? 14.796 -6.845 -11.222 1.00 93.56 85 ARG A O 1
ATOM 614 N N . THR A 1 86 ? 14.164 -5.108 -12.472 1.00 94.19 86 THR A N 1
ATOM 615 C CA . THR A 1 86 ? 15.200 -4.178 -12.020 1.00 94.19 86 THR A CA 1
ATOM 616 C C . THR A 1 86 ? 14.605 -2.846 -11.612 1.00 94.19 86 THR A C 1
ATOM 618 O O . THR A 1 86 ? 13.686 -2.321 -12.255 1.00 94.19 86 THR A O 1
ATOM 621 N N . CYS A 1 87 ? 15.173 -2.275 -10.559 1.00 95.12 87 CYS A N 1
ATOM 622 C CA . CYS A 1 87 ? 14.777 -0.977 -10.044 1.00 95.12 87 CYS A CA 1
ATOM 623 C C . CYS A 1 87 ? 15.388 0.130 -10.898 1.00 95.12 87 CYS A C 1
ATOM 625 O O . CYS A 1 87 ? 16.581 0.417 -10.804 1.00 95.12 87 CYS A O 1
ATOM 627 N N . ARG A 1 88 ? 14.580 0.759 -11.758 1.00 95.06 88 ARG A N 1
ATOM 628 C CA . ARG A 1 88 ? 15.056 1.804 -12.679 1.00 95.06 88 ARG A CA 1
ATOM 629 C C . ARG A 1 88 ? 14.019 2.895 -12.888 1.00 95.06 88 ARG A C 1
ATOM 631 O O . ARG A 1 88 ? 12.823 2.699 -12.687 1.00 95.06 88 ARG A O 1
ATOM 638 N N . ALA A 1 89 ? 14.483 4.041 -13.369 1.00 94.31 89 ALA A N 1
ATOM 639 C CA . ALA A 1 89 ? 13.636 5.125 -13.846 1.00 94.31 89 ALA A CA 1
ATOM 640 C C . ALA A 1 89 ? 13.042 4.786 -15.230 1.00 94.31 89 ALA A C 1
ATOM 642 O O . ALA A 1 89 ? 13.370 5.407 -16.241 1.00 94.31 89 ALA A O 1
ATOM 643 N N . HIS A 1 90 ? 12.168 3.774 -15.293 1.00 93.25 90 HIS A N 1
ATOM 644 C CA . HIS A 1 90 ? 11.670 3.191 -16.553 1.00 93.25 90 HIS A CA 1
ATOM 645 C C . HIS A 1 90 ? 10.911 4.182 -17.449 1.00 93.25 90 HIS A C 1
ATOM 647 O O . HIS A 1 90 ? 10.723 3.930 -18.636 1.00 93.25 90 HIS A O 1
ATOM 653 N N . ASN A 1 91 ? 10.475 5.324 -16.908 1.00 91.19 91 ASN A N 1
ATOM 654 C CA . ASN A 1 91 ? 9.705 6.324 -17.652 1.00 91.19 91 ASN A CA 1
ATOM 655 C C . ASN A 1 91 ? 10.582 7.276 -18.482 1.00 91.19 91 ASN A C 1
ATOM 657 O O . ASN A 1 91 ? 10.048 7.941 -19.378 1.00 91.19 91 ASN A O 1
ATOM 661 N N . VAL A 1 92 ? 11.889 7.345 -18.204 1.00 90.75 92 VAL A N 1
ATOM 662 C CA . VAL A 1 92 ? 12.848 8.172 -18.954 1.00 90.75 92 VAL A CA 1
ATOM 663 C C . VAL A 1 92 ? 12.934 7.676 -20.394 1.00 90.75 92 VAL A C 1
ATOM 665 O O . VAL A 1 92 ? 13.038 6.480 -20.644 1.00 90.75 92 VAL A O 1
ATOM 668 N N . GLY A 1 93 ? 12.847 8.588 -21.363 1.00 86.94 93 GLY A N 1
ATOM 669 C CA . GLY A 1 93 ? 12.887 8.244 -22.786 1.00 86.94 93 GLY A CA 1
ATOM 670 C C . GLY A 1 93 ? 11.582 7.659 -23.335 1.00 86.94 93 GLY A C 1
ATOM 671 O O . GLY A 1 93 ? 11.348 7.752 -24.536 1.00 86.94 93 GLY A O 1
ATOM 672 N N . VAL A 1 94 ? 10.689 7.147 -22.480 1.00 88.44 94 VAL A N 1
ATOM 673 C CA . VAL A 1 94 ? 9.422 6.516 -22.888 1.00 88.44 94 VAL A CA 1
ATOM 674 C C . VAL A 1 94 ? 8.238 7.479 -22.767 1.00 88.44 94 VAL A C 1
ATOM 676 O O . VAL A 1 94 ? 7.455 7.645 -23.702 1.00 88.44 94 VAL A O 1
ATOM 679 N N . SER A 1 95 ? 8.077 8.137 -21.616 1.00 86.44 95 SER A N 1
ATOM 680 C CA . SER A 1 95 ? 6.929 9.014 -21.364 1.00 86.44 95 SER A CA 1
ATOM 681 C C . SER A 1 95 ? 7.140 10.409 -21.952 1.00 86.44 95 SER A C 1
ATOM 683 O O . SER A 1 95 ? 8.152 11.056 -21.690 1.00 86.44 95 SER A O 1
ATOM 685 N N . ARG A 1 96 ? 6.121 10.951 -22.637 1.00 87.50 96 ARG A N 1
ATOM 686 C CA . ARG A 1 96 ? 6.124 12.356 -23.099 1.00 87.50 96 ARG A CA 1
ATOM 687 C C . ARG A 1 96 ? 6.369 13.350 -21.960 1.00 87.50 96 ARG A C 1
ATOM 689 O O . ARG A 1 96 ? 7.031 14.354 -22.177 1.00 87.50 96 ARG A O 1
ATOM 696 N N . GLN A 1 97 ? 5.868 13.062 -20.756 1.00 88.31 97 GLN A N 1
ATOM 697 C CA . GLN A 1 97 ? 6.059 13.918 -19.577 1.00 88.31 97 GLN A CA 1
ATOM 698 C C . GLN A 1 97 ? 7.504 13.902 -19.064 1.00 88.31 97 GLN A C 1
ATOM 700 O O . GLN A 1 97 ? 7.929 14.868 -18.445 1.00 88.31 97 GLN A O 1
ATOM 705 N N . CYS A 1 98 ? 8.253 12.832 -19.332 1.00 91.12 98 CYS A N 1
ATOM 706 C CA . CYS A 1 98 ? 9.659 12.719 -18.946 1.00 91.12 98 CYS A CA 1
ATOM 707 C C . CYS A 1 98 ? 10.616 13.275 -19.993 1.00 91.12 98 CYS A C 1
ATOM 709 O O . CYS A 1 98 ? 11.740 13.625 -19.658 1.00 91.12 98 CYS A O 1
ATOM 711 N N . ASN A 1 99 ? 10.141 13.420 -21.229 1.00 89.56 99 ASN A N 1
ATOM 712 C CA . ASN A 1 99 ? 10.878 14.035 -22.329 1.00 89.56 99 ASN A CA 1
ATOM 713 C C . ASN A 1 99 ? 10.506 15.520 -22.532 1.00 89.56 99 ASN A C 1
ATOM 715 O O . ASN A 1 99 ? 10.920 16.130 -23.516 1.00 89.56 99 ASN A O 1
ATOM 719 N N . ALA A 1 100 ? 9.684 16.097 -21.650 1.00 90.62 100 ALA A N 1
ATOM 720 C CA . ALA A 1 100 ? 9.326 17.511 -21.689 1.00 90.62 100 ALA A CA 1
ATOM 721 C C . ALA A 1 100 ? 10.492 18.393 -21.207 1.00 90.62 100 ALA A C 1
ATOM 723 O O . ALA A 1 100 ? 11.354 17.939 -20.462 1.00 90.62 100 ALA A O 1
ATOM 724 N N . THR A 1 101 ? 10.486 19.681 -21.571 1.00 92.00 101 THR A N 1
ATOM 725 C CA . THR A 1 101 ? 11.492 20.662 -21.109 1.00 92.00 101 THR A CA 1
ATOM 726 C C . THR A 1 101 ? 11.542 20.780 -19.585 1.00 92.00 101 THR A C 1
ATOM 728 O O . THR A 1 101 ? 12.598 21.036 -19.014 1.00 92.00 101 THR A O 1
ATOM 731 N N . THR A 1 102 ? 10.405 20.559 -18.923 1.00 92.62 102 THR A N 1
ATOM 732 C CA . THR A 1 102 ? 10.302 20.457 -17.466 1.00 92.62 102 THR A CA 1
ATOM 733 C C . THR A 1 102 ? 9.713 19.089 -17.124 1.00 92.62 102 THR A C 1
ATOM 735 O O . THR A 1 102 ? 8.488 18.942 -17.114 1.00 92.62 102 THR A O 1
ATOM 738 N N . PRO A 1 103 ? 10.563 18.066 -16.918 1.00 91.44 103 PRO A N 1
ATOM 739 C CA . PRO A 1 103 ? 10.105 16.724 -16.592 1.00 91.44 103 PRO A CA 1
ATOM 740 C C . PRO A 1 103 ? 9.334 16.685 -15.273 1.00 91.44 103 PRO A C 1
ATOM 742 O O . PRO A 1 103 ? 9.646 17.411 -14.329 1.00 91.44 103 PRO A O 1
ATOM 745 N N . ALA A 1 104 ? 8.340 15.804 -15.193 1.00 89.56 104 ALA A N 1
ATOM 746 C CA . ALA A 1 104 ? 7.656 15.535 -13.933 1.00 89.56 104 ALA A CA 1
ATOM 747 C C . ALA A 1 104 ? 8.598 14.850 -12.924 1.00 89.56 104 ALA A C 1
ATOM 749 O O . ALA A 1 104 ? 9.489 14.095 -13.312 1.00 89.56 104 ALA A O 1
ATOM 750 N N . SER A 1 105 ? 8.369 15.052 -11.624 1.00 88.56 105 SER A N 1
ATOM 751 C CA . SER A 1 105 ? 9.221 14.499 -10.556 1.00 88.56 105 SER A CA 1
ATOM 752 C C . SER A 1 105 ? 9.334 12.971 -10.591 1.00 88.56 105 SER A C 1
ATOM 754 O O . SER A 1 105 ? 10.403 12.428 -10.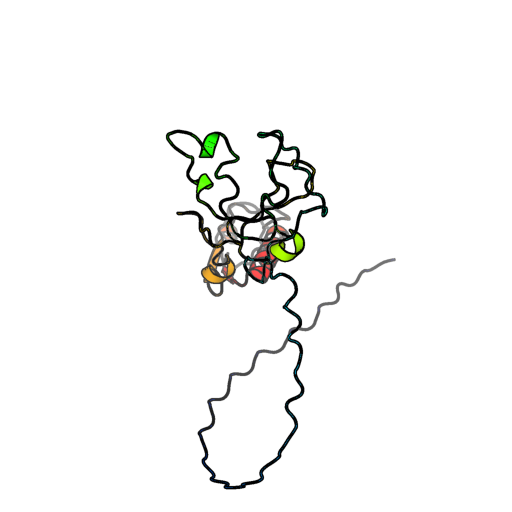334 1.00 88.56 105 SER A O 1
ATOM 756 N N . PHE A 1 106 ? 8.269 12.270 -10.996 1.00 86.38 106 PHE A N 1
ATOM 757 C CA . PHE A 1 106 ? 8.275 10.808 -11.100 1.00 86.38 106 PHE A CA 1
ATOM 758 C C . PHE A 1 106 ? 9.239 10.258 -12.153 1.00 86.38 106 PHE A C 1
ATOM 760 O O . PHE A 1 106 ? 9.525 9.064 -12.171 1.00 86.38 106 PHE A O 1
ATOM 767 N N . CYS A 1 107 ? 9.730 11.097 -13.063 1.00 90.94 107 CYS A N 1
ATOM 768 C CA . CYS A 1 107 ? 10.565 10.648 -14.165 1.00 90.94 107 CYS A CA 1
ATOM 769 C C . CYS A 1 107 ? 11.922 10.123 -13.712 1.00 90.94 107 CYS A C 1
ATOM 771 O O . CYS A 1 107 ? 12.468 9.263 -14.386 1.00 90.94 107 CYS A O 1
ATOM 773 N N . THR A 1 108 ? 12.445 10.596 -12.581 1.00 90.56 108 THR A N 1
ATOM 774 C CA . THR A 1 108 ? 13.713 10.123 -12.008 1.00 90.56 108 THR A CA 1
ATOM 775 C C . THR A 1 108 ? 13.518 9.068 -10.923 1.00 90.56 108 THR A C 1
ATOM 777 O O . THR A 1 108 ? 14.498 8.593 -10.358 1.00 90.56 108 THR A O 1
ATOM 780 N N . MET A 1 109 ? 12.272 8.718 -10.598 1.00 91.12 109 MET A N 1
ATOM 781 C CA . MET A 1 109 ? 11.966 7.761 -9.540 1.00 91.12 109 MET A CA 1
ATOM 782 C C . MET A 1 109 ? 12.152 6.334 -10.055 1.00 91.12 109 MET A C 1
ATOM 784 O O . MET A 1 109 ? 11.597 5.966 -11.093 1.00 91.12 109 MET A O 1
ATOM 788 N N . SER A 1 110 ? 12.925 5.533 -9.321 1.00 94.19 110 SER A N 1
ATOM 789 C CA . SER A 1 110 ? 13.090 4.108 -9.604 1.00 94.19 110 SER A CA 1
ATOM 790 C C . SER A 1 110 ? 11.874 3.317 -9.141 1.00 94.19 110 SER A C 1
ATOM 792 O O . SER A 1 110 ? 11.355 3.557 -8.055 1.00 94.19 110 SER A O 1
ATOM 794 N N . TRP A 1 111 ? 11.436 2.366 -9.959 1.00 95.31 111 TRP A N 1
ATOM 795 C CA . TRP A 1 111 ? 10.338 1.453 -9.646 1.00 95.31 111 TRP A CA 1
ATOM 796 C C . TRP A 1 111 ? 10.497 0.138 -10.408 1.00 95.31 111 TRP A C 1
ATOM 798 O O . TRP A 1 111 ? 11.345 0.027 -11.298 1.00 95.31 111 TRP A O 1
ATOM 808 N N . CYS A 1 112 ? 9.674 -0.849 -10.074 1.00 96.75 112 CYS A N 1
ATOM 809 C CA . CYS A 1 112 ? 9.509 -2.075 -10.847 1.00 96.75 112 CYS A CA 1
ATOM 810 C C . CYS A 1 112 ? 8.108 -2.664 -10.638 1.00 96.75 112 CYS A C 1
ATOM 812 O O . CYS A 1 112 ? 7.371 -2.241 -9.741 1.00 96.75 112 CYS A O 1
ATOM 814 N N . TYR A 1 113 ? 7.724 -3.616 -11.486 1.00 96.81 113 TYR A N 1
ATOM 815 C CA . TYR A 1 113 ? 6.570 -4.470 -11.238 1.00 96.81 113 TYR A CA 1
ATOM 816 C C . TYR A 1 113 ? 6.890 -5.473 -10.132 1.00 96.81 113 TYR A C 1
ATOM 818 O O . TYR A 1 113 ? 8.022 -5.942 -10.025 1.00 96.81 113 TYR A O 1
ATOM 826 N N . VAL A 1 114 ? 5.884 -5.802 -9.326 1.00 96.50 114 VAL A N 1
ATOM 827 C CA . VAL A 1 114 ? 5.995 -6.656 -8.140 1.00 96.50 114 VAL A CA 1
ATOM 828 C C . VAL A 1 114 ? 4.829 -7.642 -8.058 1.00 96.50 114 VAL A C 1
ATOM 830 O O . VAL A 1 114 ? 3.765 -7.425 -8.647 1.00 96.50 114 VAL A O 1
ATOM 833 N N . ASP A 1 115 ? 5.012 -8.715 -7.291 1.00 94.44 115 ASP A N 1
ATOM 834 C CA . ASP A 1 115 ? 3.924 -9.621 -6.929 1.00 94.44 115 ASP A CA 1
ATOM 835 C C . ASP A 1 115 ? 3.097 -9.018 -5.784 1.00 94.44 115 ASP A C 1
ATOM 837 O O . ASP A 1 115 ? 3.596 -8.779 -4.683 1.00 94.44 115 ASP A O 1
ATOM 841 N N . ARG A 1 116 ? 1.807 -8.782 -6.037 1.00 93.12 116 ARG A N 1
ATOM 842 C CA . ARG A 1 116 ? 0.900 -8.165 -5.062 1.00 93.12 116 ARG A CA 1
ATOM 843 C C . ARG A 1 116 ? 0.799 -8.958 -3.762 1.00 93.12 116 ARG A C 1
ATOM 845 O O . ARG A 1 116 ? 0.731 -8.343 -2.702 1.00 93.12 116 ARG A O 1
ATOM 852 N N . GLU A 1 117 ? 0.699 -10.281 -3.834 1.00 91.38 117 GLU A N 1
ATOM 853 C CA . GLU A 1 117 ? 0.427 -11.105 -2.657 1.00 91.38 117 GLU A CA 1
ATOM 854 C C . GLU A 1 117 ? 1.678 -11.249 -1.792 1.00 91.38 117 GLU A C 1
ATOM 856 O O . GLU A 1 117 ? 1.572 -11.157 -0.570 1.00 91.38 117 GLU A O 1
ATOM 861 N N . ILE A 1 118 ? 2.860 -11.358 -2.408 1.00 90.19 118 ILE A N 1
ATOM 862 C CA . ILE A 1 118 ? 4.141 -11.322 -1.684 1.00 90.19 118 ILE A CA 1
ATOM 863 C C . ILE A 1 118 ? 4.317 -9.964 -0.994 1.00 90.19 118 ILE A C 1
ATOM 865 O O . ILE A 1 118 ? 4.626 -9.890 0.194 1.00 90.19 118 ILE A O 1
ATOM 869 N N . CYS A 1 119 ? 4.048 -8.876 -1.714 1.00 89.75 119 CYS A N 1
ATOM 870 C CA . CYS A 1 119 ? 4.247 -7.526 -1.200 1.00 89.75 119 CYS A CA 1
ATOM 871 C C . CYS A 1 119 ? 3.166 -7.051 -0.224 1.00 89.75 119 CYS A C 1
ATOM 873 O O . CYS A 1 119 ? 3.358 -6.032 0.439 1.00 89.75 119 CYS A O 1
ATOM 875 N N . ARG A 1 120 ? 2.034 -7.755 -0.103 1.00 83.00 120 ARG A N 1
ATOM 876 C CA . ARG A 1 120 ? 0.910 -7.351 0.758 1.00 83.00 120 ARG A CA 1
ATOM 877 C C . ARG A 1 120 ? 1.290 -7.255 2.236 1.00 83.00 120 ARG A C 1
ATOM 879 O O . ARG A 1 120 ? 0.691 -6.470 2.963 1.00 83.00 120 ARG A O 1
ATOM 886 N N . SER A 1 121 ? 2.249 -8.066 2.674 1.00 76.50 121 SER A N 1
ATOM 887 C CA . SER A 1 121 ? 2.807 -8.036 4.031 1.00 76.50 121 SER A CA 1
ATOM 888 C C . SER A 1 121 ? 4.008 -7.101 4.184 1.00 76.50 121 SER A C 1
ATOM 890 O O . SER A 1 121 ? 4.573 -7.021 5.272 1.00 76.50 121 SER A O 1
ATOM 892 N N . SER A 1 122 ? 4.433 -6.432 3.110 1.00 80.12 122 SER A N 1
ATOM 893 C CA . SER A 1 122 ? 5.552 -5.492 3.149 1.00 80.12 122 SER A CA 1
ATOM 894 C C . SER A 1 122 ? 5.104 -4.101 3.608 1.00 80.12 122 SER A C 1
ATOM 896 O O . SER A 1 122 ? 3.918 -3.776 3.637 1.00 80.12 122 SER A O 1
ATOM 898 N N . VAL A 1 123 ? 6.082 -3.265 3.950 1.00 79.06 123 VAL A N 1
ATOM 899 C CA . VAL A 1 123 ? 5.882 -1.849 4.300 1.00 79.06 123 VAL A CA 1
ATOM 900 C C . VAL A 1 123 ? 5.740 -0.943 3.070 1.00 79.06 123 VAL A C 1
ATOM 902 O O . VAL A 1 123 ? 5.546 0.261 3.218 1.00 79.06 123 VAL A O 1
ATOM 905 N N . TYR A 1 124 ? 5.875 -1.484 1.858 1.00 84.56 124 TYR A N 1
ATOM 906 C CA . TYR A 1 124 ? 5.916 -0.683 0.639 1.00 84.56 124 TYR A CA 1
ATOM 907 C C . TYR A 1 124 ? 4.538 -0.486 0.028 1.00 84.56 124 TYR A C 1
ATOM 909 O O . TYR A 1 124 ? 3.652 -1.339 0.115 1.00 84.56 124 TYR A O 1
ATOM 917 N N . ASP A 1 125 ? 4.376 0.650 -0.642 1.00 84.12 125 ASP A N 1
ATOM 918 C CA . ASP A 1 125 ? 3.182 0.937 -1.411 1.00 84.12 125 ASP A CA 1
ATOM 919 C C . ASP A 1 125 ? 3.138 0.057 -2.667 1.00 84.12 125 ASP A C 1
ATOM 921 O O . ASP A 1 125 ? 4.115 -0.065 -3.406 1.00 84.12 125 ASP A O 1
ATOM 925 N N . VAL A 1 126 ? 1.990 -0.571 -2.915 1.00 90.50 126 VAL A N 1
ATOM 926 C CA . VAL A 1 126 ? 1.769 -1.424 -4.087 1.00 90.50 126 VAL A CA 1
ATOM 927 C C . VAL A 1 126 ? 0.552 -0.906 -4.833 1.00 90.50 126 VAL A C 1
ATOM 929 O O . VAL A 1 126 ? -0.557 -0.875 -4.297 1.00 90.50 126 VAL A O 1
ATOM 932 N N . GLN A 1 127 ? 0.750 -0.504 -6.085 1.00 92.25 127 GLN A N 1
ATOM 933 C CA . GLN A 1 127 ? -0.273 0.157 -6.891 1.00 92.25 127 GLN A CA 1
ATOM 934 C C . GLN A 1 127 ? -0.548 -0.616 -8.177 1.00 92.25 127 GLN A C 1
ATOM 936 O O . GLN A 1 127 ? 0.364 -1.127 -8.824 1.00 92.25 127 GLN A O 1
ATOM 941 N N . ALA A 1 128 ? -1.817 -0.691 -8.578 1.00 95.31 128 ALA A N 1
ATOM 942 C CA . ALA A 1 128 ? -2.190 -1.298 -9.852 1.00 95.31 128 ALA A CA 1
ATOM 943 C C . ALA A 1 128 ? -1.694 -0.442 -11.031 1.00 95.31 128 ALA A C 1
ATOM 945 O O . ALA A 1 128 ? -1.804 0.786 -11.021 1.00 95.31 128 ALA A O 1
ATOM 946 N N . SER A 1 129 ? -1.194 -1.091 -12.083 1.00 92.81 129 SER A N 1
ATOM 947 C CA . SER A 1 129 ? -0.673 -0.417 -13.273 1.00 92.81 129 SER A CA 1
ATOM 948 C C . SER A 1 129 ? -1.757 0.385 -13.995 1.00 92.81 129 SER A C 1
ATOM 950 O O . SER A 1 129 ? -2.733 -0.160 -14.514 1.00 92.81 129 SER A O 1
ATOM 952 N N . THR A 1 130 ? -1.551 1.698 -14.106 1.00 90.38 130 THR A N 1
ATOM 953 C CA . THR A 1 130 ? -2.423 2.570 -14.916 1.00 90.38 130 THR A CA 1
ATOM 954 C C . THR A 1 130 ? -2.053 2.552 -16.404 1.00 90.38 130 THR A C 1
ATOM 956 O O . THR A 1 130 ? -2.846 2.947 -17.261 1.00 90.38 130 THR A O 1
ATOM 959 N N . GLN A 1 131 ? -0.845 2.083 -16.719 1.00 89.12 131 GLN A N 1
ATOM 960 C CA . GLN A 1 131 ? -0.263 2.020 -18.056 1.00 89.12 131 GLN A CA 1
ATOM 961 C C . GLN A 1 131 ? -0.824 0.828 -18.828 1.00 89.12 131 GLN A C 1
ATOM 963 O O . GLN A 1 131 ? -1.136 0.974 -20.013 1.00 89.12 131 GLN A O 1
ATOM 968 N N . PHE A 1 132 ? -1.050 -0.287 -18.125 1.00 91.31 132 PHE A N 1
ATOM 969 C CA . PHE A 1 132 ? -1.640 -1.516 -18.656 1.00 91.31 132 PHE A CA 1
ATOM 970 C C . PHE A 1 132 ? -2.882 -1.939 -17.848 1.00 91.31 132 PHE A C 1
ATOM 972 O O . PHE A 1 132 ? -2.845 -2.934 -17.130 1.00 91.31 132 PHE A O 1
ATOM 979 N N . PRO A 1 133 ? -4.004 -1.198 -17.896 1.00 89.44 133 PRO A N 1
ATOM 980 C CA . PRO A 1 133 ? -5.152 -1.541 -17.061 1.00 89.44 133 PRO A CA 1
ATOM 981 C C . PRO A 1 133 ? -5.774 -2.875 -17.453 1.00 89.44 133 PRO A C 1
ATOM 983 O O . PRO A 1 133 ? -5.947 -3.159 -18.635 1.00 89.44 133 PRO A O 1
ATOM 986 N N . GLY A 1 134 ? -6.143 -3.661 -16.444 1.00 88.88 134 GLY A N 1
ATOM 987 C CA . GLY A 1 134 ? -6.697 -5.002 -16.629 1.00 88.88 134 GLY A CA 1
ATOM 988 C C . GLY A 1 134 ? -5.649 -6.100 -16.828 1.00 88.88 134 GLY A C 1
ATOM 989 O O . GLY A 1 134 ? -6.032 -7.261 -16.872 1.00 88.88 134 GLY A O 1
ATOM 990 N N . SER A 1 135 ? -4.350 -5.776 -16.889 1.00 91.06 135 SER A N 1
ATOM 991 C CA . SER A 1 135 ? -3.289 -6.792 -16.988 1.00 91.06 135 SER A CA 1
ATOM 992 C C . SER A 1 135 ? -3.032 -7.545 -15.681 1.00 91.06 135 SER A C 1
ATOM 994 O O . SER A 1 135 ? -2.357 -8.567 -15.686 1.00 91.06 135 SER A O 1
ATOM 996 N N . GLY A 1 136 ? -3.524 -7.023 -14.553 1.00 93.56 136 GLY A N 1
ATOM 997 C CA . GLY A 1 136 ? -3.195 -7.539 -13.225 1.00 93.56 136 GLY A CA 1
ATOM 998 C C . GLY A 1 136 ? -1.794 -7.156 -12.737 1.00 93.56 136 GLY A C 1
ATOM 999 O O . GLY A 1 136 ? -1.392 -7.622 -11.679 1.00 93.56 136 GLY A O 1
ATOM 1000 N N . LEU A 1 137 ? -1.062 -6.302 -13.463 1.00 95.12 137 LEU A N 1
ATOM 1001 C CA . LEU A 1 137 ? 0.259 -5.833 -13.044 1.00 95.12 137 LEU A CA 1
ATOM 1002 C C . LEU A 1 137 ? 0.164 -4.818 -11.902 1.00 95.12 137 LEU A C 1
ATOM 1004 O O . LEU A 1 137 ? -0.602 -3.852 -11.981 1.00 95.12 137 LEU A O 1
ATOM 1008 N N . PHE A 1 138 ? 1.014 -4.998 -10.894 1.00 96.50 138 PHE A N 1
ATOM 1009 C CA . PHE A 1 138 ? 1.202 -4.077 -9.777 1.00 96.50 138 PHE A CA 1
ATOM 1010 C C . PHE A 1 138 ? 2.649 -3.610 -9.727 1.00 96.50 138 PHE A C 1
ATOM 1012 O O . PHE A 1 138 ? 3.549 -4.390 -10.016 1.00 96.50 138 PHE A O 1
ATOM 1019 N N . PHE A 1 139 ? 2.878 -2.349 -9.382 1.00 95.38 139 PHE A N 1
ATOM 1020 C CA . PHE A 1 139 ? 4.210 -1.766 -9.261 1.00 95.38 139 PHE A CA 1
ATOM 1021 C C . PHE A 1 139 ? 4.404 -1.121 -7.890 1.00 95.38 139 PHE A C 1
ATOM 1023 O O . PHE A 1 139 ? 3.428 -0.776 -7.218 1.00 95.38 139 PHE A O 1
ATOM 1030 N N . SER A 1 140 ? 5.665 -0.939 -7.504 1.00 93.94 140 SER A N 1
ATOM 1031 C CA . SER A 1 140 ? 6.048 -0.228 -6.286 1.00 93.94 140 SER A CA 1
ATOM 1032 C C . SER A 1 140 ? 7.240 0.688 -6.546 1.00 93.94 140 SER A C 1
ATOM 1034 O O . SER A 1 140 ? 8.221 0.292 -7.183 1.00 93.94 140 SER A O 1
ATOM 1036 N N . TYR A 1 141 ? 7.145 1.920 -6.047 1.00 92.56 141 TYR A N 1
ATOM 1037 C CA . TYR A 1 141 ? 8.287 2.826 -5.935 1.00 92.56 141 TYR A CA 1
ATOM 1038 C C . TYR A 1 141 ? 9.075 2.528 -4.647 1.00 92.56 141 TYR A C 1
ATOM 1040 O O . TYR A 1 141 ? 10.309 2.525 -4.674 1.00 92.56 141 TYR A O 1
ATOM 1048 N N . GLY A 1 142 ? 8.377 2.201 -3.549 1.00 90.25 142 GLY A N 1
ATOM 1049 C CA . GLY A 1 142 ? 8.979 1.844 -2.262 1.00 90.25 142 GLY A CA 1
ATOM 1050 C C . GLY A 1 142 ? 9.930 0.646 -2.326 1.00 90.25 142 GLY A C 1
ATOM 1051 O O . GLY A 1 142 ? 11.029 0.722 -1.778 1.00 90.25 142 GLY A O 1
ATOM 1052 N N . THR A 1 143 ? 9.584 -0.404 -3.083 1.00 93.00 143 THR A N 1
ATOM 1053 C CA . THR A 1 143 ? 10.475 -1.554 -3.362 1.00 93.00 143 THR A CA 1
ATOM 1054 C C . THR A 1 143 ? 11.852 -1.132 -3.869 1.00 93.00 143 THR A C 1
ATOM 1056 O O . THR A 1 143 ? 12.845 -1.812 -3.619 1.00 93.00 143 THR A O 1
ATOM 1059 N N . CYS A 1 144 ? 11.915 -0.012 -4.589 1.00 93.50 144 CYS A N 1
ATOM 1060 C CA . CYS A 1 144 ? 13.120 0.505 -5.220 1.00 93.50 144 CYS A CA 1
ATOM 1061 C C . CYS A 1 144 ? 13.752 1.676 -4.460 1.00 93.50 144 CYS A C 1
ATOM 1063 O O . CYS A 1 144 ? 14.524 2.444 -5.038 1.00 93.50 144 CYS A O 1
ATOM 1065 N N . GLY A 1 145 ? 13.430 1.814 -3.171 1.00 87.19 145 GLY A N 1
ATOM 1066 C CA . GLY A 1 145 ? 14.044 2.786 -2.270 1.00 87.19 145 GLY A CA 1
ATOM 1067 C C . GLY A 1 145 ? 13.544 4.216 -2.448 1.00 87.19 145 GLY A C 1
ATOM 1068 O O . GLY A 1 145 ? 14.131 5.134 -1.877 1.00 87.19 145 GLY A O 1
ATOM 1069 N N . PHE A 1 146 ? 12.485 4.437 -3.232 1.00 82.25 146 PHE A N 1
ATOM 1070 C CA . PHE A 1 146 ? 11.849 5.744 -3.258 1.00 82.25 146 PHE A CA 1
ATOM 1071 C C . PHE A 1 146 ? 10.981 5.927 -2.016 1.00 82.25 146 PHE A C 1
ATOM 1073 O O . PHE A 1 146 ? 10.054 5.161 -1.762 1.00 82.25 146 PHE A O 1
ATOM 1080 N N . GLU A 1 147 ? 11.255 7.002 -1.291 1.00 70.69 147 GLU A N 1
ATOM 1081 C CA . GLU A 1 147 ? 10.441 7.468 -0.180 1.00 70.69 147 GLU A CA 1
ATOM 1082 C C . GLU A 1 147 ? 9.760 8.766 -0.612 1.00 70.69 147 GLU A C 1
ATOM 1084 O O . GLU A 1 147 ? 10.458 9.740 -0.922 1.00 70.69 147 GLU A O 1
ATOM 1089 N N . PRO A 1 148 ? 8.420 8.821 -0.676 1.00 57.16 148 PRO A N 1
ATOM 1090 C CA . PRO A 1 148 ? 7.757 10.061 -1.021 1.00 57.16 148 PRO A CA 1
ATOM 1091 C C . PRO A 1 148 ? 8.042 11.100 0.074 1.00 57.16 148 PRO A C 1
ATOM 1093 O O . PRO A 1 148 ? 7.809 10.834 1.257 1.00 57.16 148 PRO A O 1
ATOM 1096 N N . PRO A 1 149 ? 8.540 12.301 -0.271 1.00 48.16 149 PRO A N 1
ATOM 1097 C CA . PRO A 1 149 ? 8.743 13.345 0.719 1.00 48.16 149 PRO A CA 1
ATOM 1098 C C . PRO A 1 149 ? 7.390 13.755 1.314 1.00 48.16 149 PRO A C 1
ATOM 1100 O O . PRO A 1 149 ? 6.533 14.297 0.619 1.00 48.16 149 PRO A O 1
ATOM 1103 N N . GLY A 1 150 ? 7.208 13.493 2.610 1.00 52.41 150 GLY A N 1
ATOM 1104 C CA . GLY A 1 150 ? 5.991 13.835 3.352 1.00 52.41 150 GLY A CA 1
ATOM 1105 C C . GLY A 1 150 ? 4.918 12.744 3.393 1.00 52.41 150 GLY A C 1
ATOM 1106 O O . GLY A 1 150 ? 3.902 12.942 4.058 1.00 52.41 150 GLY A O 1
ATOM 1107 N N . GLU A 1 151 ? 5.137 11.592 2.758 1.00 47.66 151 GLU A N 1
ATOM 1108 C CA . GLU A 1 151 ? 4.302 10.415 2.980 1.00 47.66 151 GLU A CA 1
ATOM 1109 C C . GLU A 1 151 ? 4.888 9.652 4.161 1.00 47.66 151 GLU A C 1
ATOM 1111 O O . GLU A 1 151 ? 6.074 9.317 4.187 1.00 47.66 151 GLU A O 1
ATOM 1116 N N . HIS A 1 152 ? 4.066 9.470 5.196 1.00 48.72 152 HIS A N 1
ATOM 1117 C CA . HIS A 1 152 ? 4.408 8.607 6.313 1.00 48.72 152 HIS A CA 1
ATOM 1118 C C . HIS A 1 152 ? 4.903 7.292 5.717 1.00 48.72 152 HIS A C 1
ATOM 1120 O O . HIS A 1 152 ? 4.130 6.577 5.078 1.00 48.72 152 HIS A O 1
ATOM 1126 N N . ARG A 1 153 ? 6.166 6.931 5.988 1.00 51.69 153 ARG A N 1
ATOM 1127 C CA . ARG A 1 153 ? 6.486 5.512 6.098 1.00 51.69 153 ARG A CA 1
ATOM 1128 C C . ARG A 1 153 ? 5.332 4.908 6.901 1.00 51.69 153 ARG A C 1
ATOM 1130 O O . ARG A 1 153 ? 4.972 5.498 7.930 1.00 51.69 153 ARG A O 1
ATOM 1137 N N . PRO A 1 154 ? 4.808 3.728 6.564 1.00 50.88 154 PRO A N 1
ATOM 1138 C CA . PRO A 1 154 ? 4.432 2.864 7.648 1.00 50.88 154 PRO A CA 1
ATOM 1139 C C . PRO A 1 154 ? 5.755 2.540 8.376 1.00 50.88 154 PRO A C 1
ATOM 1141 O O . PRO A 1 154 ? 6.280 1.442 8.284 1.00 50.88 154 PRO A O 1
ATOM 1144 N N . HIS A 1 155 ? 6.289 3.487 9.170 1.00 46.78 155 HIS A N 1
ATOM 1145 C CA . HIS A 1 155 ? 6.456 3.157 10.572 1.00 46.78 155 HIS A CA 1
ATOM 1146 C C . HIS A 1 155 ? 5.113 2.566 10.881 1.00 46.78 155 HIS A C 1
ATOM 1148 O O . HIS A 1 155 ? 4.107 3.282 10.770 1.00 46.78 155 HIS A O 1
ATOM 1154 N N . SER A 1 156 ? 5.088 1.238 10.962 1.00 54.50 156 SER A N 1
ATOM 1155 C CA . SER A 1 156 ? 3.828 0.536 11.026 1.00 54.50 156 SER A CA 1
ATOM 1156 C C . SER A 1 156 ? 3.034 1.274 12.095 1.00 54.50 156 SER A C 1
ATOM 1158 O O . SER A 1 156 ? 3.609 1.773 13.064 1.00 54.50 156 SER A O 1
ATOM 1160 N N . VAL A 1 157 ? 1.746 1.516 11.877 1.00 56.66 157 VAL A N 1
ATOM 1161 C CA . VAL A 1 157 ? 0.917 2.132 12.920 1.00 56.66 157 VAL A CA 1
ATOM 1162 C C . VAL A 1 157 ? 1.255 1.473 14.272 1.00 56.66 157 VAL A C 1
ATOM 1164 O O . VAL A 1 157 ? 1.435 2.170 15.258 1.00 56.66 157 VAL A O 1
ATOM 1167 N N . THR A 1 158 ? 1.568 0.175 14.241 1.00 54.88 158 THR A N 1
ATOM 1168 C CA . THR A 1 158 ? 2.312 -0.621 15.223 1.00 54.88 158 THR A CA 1
ATOM 1169 C C . THR A 1 158 ? 3.617 -0.015 15.787 1.00 54.88 158 THR A C 1
ATOM 1171 O O . THR A 1 158 ? 3.687 0.145 16.987 1.00 54.88 158 THR A O 1
ATOM 1174 N N . ASP A 1 159 ? 4.649 0.379 15.040 1.00 60.59 159 ASP A N 1
ATOM 1175 C CA . ASP A 1 159 ? 5.884 0.983 15.594 1.00 60.59 159 ASP A CA 1
ATOM 1176 C C . ASP A 1 159 ? 5.633 2.294 16.356 1.00 60.59 159 ASP A C 1
ATOM 1178 O O . ASP A 1 159 ? 6.297 2.588 17.352 1.00 60.59 159 ASP A O 1
ATOM 1182 N N . ILE A 1 160 ? 4.687 3.115 15.885 1.00 62.97 160 ILE A N 1
ATOM 1183 C CA . ILE A 1 160 ? 4.349 4.379 16.553 1.00 62.97 160 ILE A CA 1
ATOM 1184 C C . ILE A 1 160 ? 3.418 4.124 17.736 1.00 62.97 160 ILE A C 1
ATOM 1186 O O . ILE A 1 160 ? 3.538 4.808 18.751 1.00 62.97 160 ILE A O 1
ATOM 1190 N N . MET A 1 161 ? 2.478 3.191 17.610 1.00 65.00 161 MET A N 1
ATOM 1191 C CA . MET A 1 161 ? 1.386 2.992 18.563 1.00 65.00 161 MET A CA 1
ATOM 1192 C C . MET A 1 161 ? 1.624 1.848 19.544 1.00 65.00 161 MET A C 1
ATOM 1194 O O . MET A 1 161 ? 0.966 1.846 20.580 1.00 65.00 161 MET A O 1
ATOM 1198 N N . SER A 1 162 ? 2.569 0.942 19.283 1.00 70.44 162 SER A N 1
ATOM 1199 C CA . SER A 1 162 ? 2.868 -0.200 20.150 1.00 70.44 162 SER A CA 1
ATOM 1200 C C . SER A 1 162 ? 3.247 0.289 21.542 1.00 70.44 162 SER A C 1
ATOM 1202 O O . SER A 1 162 ? 4.064 1.200 21.716 1.00 70.44 162 SER A O 1
ATOM 1204 N N . GLY A 1 163 ? 2.558 -0.258 22.543 1.00 71.75 163 GLY A N 1
ATOM 1205 C CA . GLY A 1 163 ? 2.703 0.138 23.943 1.00 71.75 163 GLY A CA 1
ATOM 1206 C C . GLY A 1 163 ? 2.169 1.535 24.296 1.00 71.75 163 GLY A C 1
ATOM 1207 O O . GLY A 1 163 ? 2.413 2.008 25.407 1.00 71.75 163 GLY A O 1
ATOM 1208 N N . ARG A 1 164 ? 1.456 2.227 23.394 1.00 77.44 164 ARG A N 1
ATOM 1209 C CA . ARG A 1 164 ? 0.761 3.487 23.716 1.00 77.44 164 ARG A CA 1
ATOM 1210 C C . ARG A 1 164 ? -0.677 3.233 24.145 1.00 77.44 164 ARG A C 1
ATOM 1212 O O . ARG A 1 164 ? -1.325 2.301 23.686 1.00 77.44 164 ARG A O 1
ATOM 1219 N N . THR A 1 165 ? -1.196 4.129 24.980 1.00 79.06 165 THR A N 1
ATOM 1220 C CA . THR A 1 165 ? -2.603 4.124 25.391 1.00 79.06 165 THR A CA 1
ATOM 1221 C C . THR A 1 165 ? -3.379 5.238 24.700 1.00 79.06 165 THR A C 1
ATOM 1223 O O . THR A 1 165 ? -3.037 6.415 24.844 1.00 79.06 165 THR A O 1
ATOM 1226 N N . PHE A 1 166 ? -4.457 4.890 23.998 1.00 78.25 166 PHE A N 1
ATOM 1227 C CA . PHE A 1 166 ? -5.365 5.865 23.389 1.00 78.25 166 PHE A CA 1
ATOM 1228 C C . PHE A 1 166 ? -6.570 6.134 24.283 1.00 78.25 166 PHE A C 1
ATOM 1230 O O . PHE A 1 166 ? -7.084 5.234 24.943 1.00 78.25 166 PHE A O 1
ATOM 1237 N N . ARG A 1 167 ? -7.028 7.389 24.284 1.00 81.50 167 ARG A N 1
ATOM 1238 C CA . ARG A 1 167 ? -8.314 7.777 24.869 1.00 81.50 167 ARG A CA 1
ATOM 1239 C C . ARG A 1 167 ? -9.336 7.930 23.756 1.00 81.50 167 ARG A C 1
ATOM 1241 O O . ARG A 1 167 ? -9.124 8.739 22.852 1.00 81.50 167 ARG A O 1
ATOM 1248 N N . VAL A 1 168 ? -10.422 7.168 23.820 1.00 84.44 168 VAL A N 1
ATOM 1249 C CA . VAL A 1 168 ? -11.460 7.162 22.784 1.00 84.44 168 VAL A CA 1
ATOM 1250 C C . VAL A 1 168 ? -12.725 7.814 23.320 1.00 84.44 168 VAL A C 1
ATOM 1252 O O . VAL A 1 168 ? -13.348 7.315 24.245 1.00 84.44 168 VAL A O 1
ATOM 1255 N N . GLY A 1 169 ? -13.137 8.921 22.704 1.00 88.25 169 GLY A N 1
ATOM 1256 C CA . GLY A 1 169 ? -14.421 9.545 23.008 1.00 88.25 169 GLY A CA 1
ATOM 1257 C C . GLY A 1 169 ? -15.556 8.866 22.247 1.00 88.25 169 GLY A C 1
ATOM 1258 O O . GLY A 1 169 ? -15.578 8.901 21.017 1.00 88.25 169 GLY A O 1
ATOM 1259 N N . ILE A 1 170 ? -16.524 8.295 22.962 1.00 90.44 170 ILE A N 1
ATOM 1260 C CA . ILE A 1 170 ? -17.756 7.764 22.366 1.00 90.44 170 ILE A CA 1
ATOM 1261 C C . ILE A 1 170 ? -18.813 8.875 22.390 1.00 90.44 170 ILE A C 1
ATOM 1263 O O . ILE A 1 170 ? -19.214 9.295 23.472 1.00 90.44 170 ILE A O 1
ATOM 1267 N N . PRO A 1 171 ? -19.275 9.382 21.231 1.00 87.06 171 PRO A N 1
ATOM 1268 C CA . PRO A 1 171 ? -20.070 10.612 21.169 1.00 87.06 171 PRO A CA 1
ATOM 1269 C C . PRO A 1 171 ? -21.531 10.449 21.616 1.00 87.06 171 PRO A C 1
ATOM 1271 O O . PRO A 1 171 ? -22.227 11.449 21.799 1.00 87.06 171 PRO A O 1
ATOM 1274 N N . ARG A 1 172 ? -22.033 9.213 21.737 1.00 89.56 172 ARG A N 1
ATOM 1275 C CA . ARG A 1 172 ? -23.414 8.918 22.149 1.00 89.56 172 ARG A CA 1
ATOM 1276 C C . ARG A 1 172 ? -23.556 7.483 22.652 1.00 89.56 172 ARG A C 1
ATOM 1278 O O . ARG A 1 172 ? -22.805 6.612 22.244 1.00 89.56 172 ARG A O 1
ATOM 1285 N N . MET A 1 173 ? -24.572 7.220 23.471 1.00 93.56 173 MET A N 1
ATOM 1286 C CA . MET A 1 173 ? -25.015 5.853 23.772 1.00 93.56 173 MET A CA 1
ATOM 1287 C C . MET A 1 173 ? -26.012 5.366 22.723 1.00 93.56 173 MET A C 1
ATOM 1289 O O . MET A 1 173 ? -27.017 6.034 22.470 1.00 93.56 173 MET A O 1
ATOM 1293 N N . GLU A 1 174 ? -25.753 4.198 22.144 1.00 93.25 174 GLU A N 1
ATOM 1294 C CA . GLU A 1 174 ? -26.596 3.569 21.129 1.00 93.25 174 GLU A CA 1
ATOM 1295 C C . GLU A 1 174 ? -26.556 2.050 21.290 1.00 93.25 174 GLU A C 1
ATOM 1297 O O . GLU A 1 174 ? -25.493 1.433 21.261 1.00 93.25 174 GLU A O 1
ATOM 1302 N N . TYR A 1 175 ? -27.721 1.435 21.477 1.00 93.19 175 TYR A N 1
ATOM 1303 C CA . TYR A 1 175 ? -27.846 -0.018 21.535 1.00 93.19 175 TYR A CA 1
ATOM 1304 C C . TYR A 1 175 ? -28.104 -0.566 20.124 1.00 93.19 175 TYR A C 1
ATOM 1306 O O . TYR A 1 175 ? -28.972 -0.024 19.439 1.00 93.19 175 TYR A O 1
ATOM 1314 N N . PRO A 1 176 ? -27.416 -1.636 19.679 1.00 95.50 176 PRO A N 1
ATOM 1315 C CA . PRO A 1 176 ? -26.493 -2.498 20.431 1.00 95.50 176 PRO A CA 1
ATOM 1316 C C . PRO A 1 176 ? -25.002 -2.136 20.271 1.00 95.50 176 PRO A C 1
ATOM 1318 O O . PRO A 1 176 ? -24.142 -2.953 20.583 1.00 95.50 176 PRO A O 1
ATOM 1321 N N . GLN A 1 177 ? -24.679 -0.956 19.740 1.00 94.81 177 GLN A N 1
ATOM 1322 C CA . GLN A 1 177 ? -23.332 -0.614 19.274 1.00 94.81 177 GLN A CA 1
ATOM 1323 C C . GLN A 1 177 ? -22.360 -0.230 20.396 1.00 94.81 177 GLN A C 1
ATOM 1325 O O . GLN A 1 177 ? -21.280 -0.806 20.487 1.00 94.81 177 GLN A O 1
ATOM 1330 N N . HIS A 1 178 ? -22.728 0.746 21.218 1.00 94.75 178 HIS A N 1
ATOM 1331 C CA . HIS A 1 178 ? -21.928 1.271 22.323 1.00 94.75 178 HIS A CA 1
ATOM 1332 C C . HIS A 1 178 ? -22.876 1.834 23.393 1.00 94.75 178 HIS A C 1
ATOM 1334 O O . HIS A 1 178 ? -23.453 2.918 23.259 1.00 94.75 178 HIS A O 1
ATOM 1340 N N . PHE A 1 179 ? -23.090 1.071 24.458 1.00 95.88 179 PHE A N 1
ATOM 1341 C CA . PHE A 1 179 ? -24.019 1.384 25.544 1.00 95.88 179 PHE A CA 1
ATOM 1342 C C . PHE A 1 179 ? -23.400 1.044 26.905 1.00 95.88 179 PHE A C 1
ATOM 1344 O O . PHE A 1 179 ? -22.337 0.438 26.975 1.00 95.88 179 PHE A O 1
ATOM 1351 N N . LYS A 1 180 ? -24.063 1.441 27.995 1.00 96.19 180 LYS A N 1
ATOM 1352 C CA . LYS A 1 180 ? -23.705 1.030 29.361 1.00 96.19 180 LYS A CA 1
ATOM 1353 C C . LYS A 1 180 ? -24.911 0.419 30.059 1.00 96.19 180 LYS A C 1
ATOM 1355 O O . LYS A 1 180 ? -26.055 0.653 29.653 1.00 96.19 180 LYS A O 1
ATOM 1360 N N . ARG A 1 181 ? -24.658 -0.332 31.129 1.00 95.44 181 ARG A N 1
ATOM 1361 C CA . ARG A 1 181 ? -25.697 -0.845 32.024 1.00 95.44 181 ARG A CA 1
ATOM 1362 C C . ARG A 1 181 ? -25.668 -0.137 33.369 1.00 95.44 181 ARG A C 1
ATOM 1364 O O . ARG A 1 181 ? -24.608 0.249 33.853 1.00 95.44 181 ARG A O 1
ATOM 1371 N N . ASP A 1 182 ? -26.842 0.049 33.961 1.00 93.75 182 ASP A N 1
ATOM 1372 C CA . ASP A 1 182 ? -26.943 0.478 35.356 1.00 93.75 182 ASP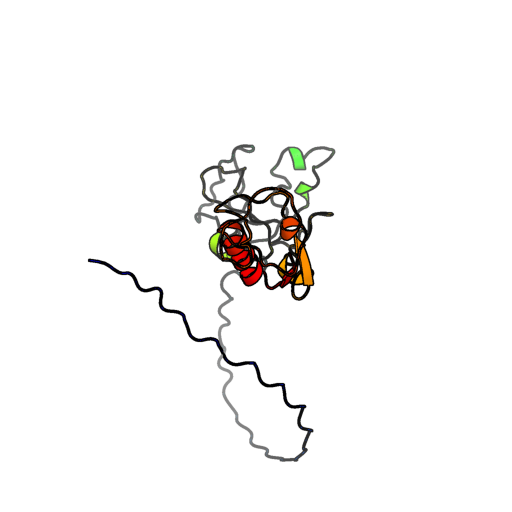 A CA 1
ATOM 1373 C C . ASP A 1 182 ? -26.616 -0.676 36.323 1.00 93.75 182 ASP A C 1
ATOM 1375 O O . ASP A 1 182 ? -26.423 -1.824 35.918 1.00 93.75 182 ASP A O 1
ATOM 1379 N N . ALA A 1 183 ? -26.599 -0.387 37.627 1.00 93.50 183 ALA A N 1
ATOM 1380 C CA . ALA A 1 183 ? -26.343 -1.387 38.669 1.00 93.50 183 ALA A CA 1
ATOM 1381 C C . ALA A 1 183 ? -27.357 -2.553 38.689 1.00 93.50 183 ALA A C 1
ATOM 1383 O O . ALA A 1 183 ? -27.093 -3.582 39.303 1.00 93.50 183 ALA A O 1
ATOM 1384 N N . SER A 1 184 ? -28.509 -2.410 38.023 1.00 95.56 184 SER A N 1
ATOM 1385 C CA . SER A 1 184 ? -29.516 -3.469 37.870 1.00 95.56 184 SER A CA 1
ATOM 1386 C C . SER A 1 184 ? -29.367 -4.272 36.570 1.00 95.56 184 SER A C 1
ATOM 1388 O O . SER A 1 184 ? -30.182 -5.149 36.292 1.00 95.56 184 SER A O 1
ATOM 1390 N N . GLY A 1 185 ? -28.341 -3.986 35.760 1.00 94.06 185 GLY A N 1
ATOM 1391 C CA . GLY A 1 185 ? -28.071 -4.659 34.489 1.00 94.06 185 GLY A CA 1
ATOM 1392 C C . GLY A 1 185 ? -28.910 -4.150 33.311 1.00 94.06 185 GLY A C 1
ATOM 1393 O O . GLY A 1 185 ? -28.852 -4.725 32.216 1.00 94.06 185 GLY A O 1
ATOM 1394 N N . ARG A 1 186 ? -29.689 -3.077 33.488 1.00 94.19 186 ARG A N 1
ATOM 1395 C CA . ARG A 1 186 ? -30.531 -2.518 32.421 1.00 94.19 186 ARG A CA 1
ATOM 1396 C C . ARG A 1 186 ? -29.707 -1.614 31.520 1.00 94.19 186 ARG A C 1
ATOM 1398 O O . ARG A 1 186 ? -28.892 -0.837 32.005 1.00 94.19 186 ARG A O 1
ATOM 1405 N N . VAL A 1 187 ? -29.959 -1.691 30.216 1.00 94.56 187 VAL A N 1
ATOM 1406 C CA . VAL A 1 187 ? -29.333 -0.798 29.235 1.00 94.56 187 VAL A CA 1
ATOM 1407 C C . VAL A 1 187 ? -29.789 0.633 29.496 1.00 94.56 187 VAL A C 1
ATOM 1409 O O . VAL A 1 187 ? -30.989 0.904 29.562 1.00 94.56 187 VAL A O 1
ATOM 1412 N N . VAL A 1 188 ? -28.827 1.542 29.605 1.00 90.88 188 VAL A N 1
ATOM 1413 C CA . VAL A 1 188 ? -29.072 2.977 29.722 1.00 90.88 188 VAL A CA 1
ATOM 1414 C C . VAL A 1 188 ? -28.621 3.658 28.440 1.00 90.88 188 VAL A C 1
ATOM 1416 O O . VAL A 1 188 ? -27.535 3.397 27.925 1.00 90.88 188 VAL A O 1
ATOM 1419 N N . LEU A 1 189 ? -29.488 4.525 27.921 1.00 89.44 189 LEU A N 1
ATOM 1420 C CA . LEU A 1 189 ? -29.264 5.306 26.712 1.00 89.44 189 LEU A CA 1
ATOM 1421 C C . LEU A 1 189 ? -29.373 6.799 27.022 1.00 89.44 189 LEU A C 1
ATOM 1423 O O . LEU A 1 189 ? -30.005 7.203 27.997 1.00 89.44 189 LEU A O 1
ATOM 1427 N N . GLY A 1 190 ? -28.796 7.617 26.144 1.00 86.44 190 GLY A N 1
ATOM 1428 C CA . GLY A 1 190 ? -28.801 9.072 26.269 1.00 86.44 190 GLY A CA 1
ATOM 1429 C C . GLY A 1 190 ? -27.613 9.632 27.052 1.00 86.44 190 GLY A C 1
ATOM 1430 O O . GLY A 1 190 ? -26.686 8.922 27.430 1.00 86.44 190 GLY A O 1
ATOM 1431 N N . ILE A 1 191 ? -27.627 10.949 27.245 1.00 83.56 191 ILE A N 1
ATOM 1432 C CA . ILE A 1 191 ? -26.570 11.680 27.950 1.00 83.56 191 ILE A CA 1
ATOM 1433 C C . ILE A 1 191 ? -26.994 11.828 29.414 1.00 83.56 191 ILE A C 1
ATOM 1435 O O . ILE A 1 191 ? -28.023 12.433 29.703 1.00 83.56 191 ILE A O 1
ATOM 1439 N N . GLY A 1 192 ? -26.192 11.295 30.335 1.00 86.06 192 GLY A N 1
ATOM 1440 C CA . GLY A 1 192 ? -26.463 11.322 31.774 1.00 86.06 192 GLY A CA 1
ATOM 1441 C C . GLY A 1 192 ? -25.217 11.052 32.618 1.00 86.06 192 GLY A C 1
ATOM 1442 O O . GLY A 1 192 ? -24.098 11.065 32.110 1.00 86.06 192 GLY A O 1
ATOM 1443 N N . GLU A 1 193 ? -25.399 10.793 33.911 1.00 88.19 193 GLU A N 1
ATOM 1444 C CA . GLU A 1 193 ? -24.292 10.507 34.837 1.00 88.19 193 GLU A CA 1
ATOM 1445 C C . GLU A 1 193 ? -23.488 9.274 34.401 1.00 88.19 193 GLU A C 1
ATOM 1447 O O . GLU A 1 193 ? -22.269 9.341 34.270 1.00 88.19 193 GLU A O 1
ATOM 1452 N N . LEU A 1 194 ? -24.178 8.184 34.047 1.00 90.00 194 LEU A N 1
ATOM 1453 C CA . LEU A 1 194 ? -23.538 6.967 33.539 1.00 90.00 194 LEU A CA 1
ATOM 1454 C C . LEU A 1 194 ? -22.756 7.211 32.241 1.00 90.00 194 LEU A C 1
ATOM 1456 O O . LEU A 1 194 ? -21.708 6.602 32.031 1.00 90.00 194 LEU A O 1
ATOM 1460 N N . TYR A 1 195 ? -23.212 8.137 31.392 1.00 89.38 195 TYR A N 1
ATOM 1461 C CA . TYR A 1 195 ? -22.521 8.482 30.147 1.00 89.38 195 TYR A CA 1
ATOM 1462 C C . TYR A 1 195 ? -21.105 9.005 30.386 1.00 89.38 195 TYR A C 1
ATOM 1464 O O . TYR A 1 195 ? -20.199 8.630 29.651 1.00 89.38 195 TYR A O 1
ATOM 1472 N N . ARG A 1 196 ? -20.899 9.795 31.445 1.00 89.44 196 ARG A N 1
ATOM 1473 C CA . ARG A 1 196 ? -19.598 10.403 31.779 1.00 89.44 196 ARG A CA 1
ATOM 1474 C C . ARG A 1 196 ? -18.805 9.628 32.833 1.00 89.44 196 ARG A C 1
ATOM 1476 O O . ARG A 1 196 ? -17.769 10.106 33.275 1.00 89.44 196 ARG A O 1
ATOM 1483 N N . ASN A 1 197 ? -19.335 8.504 33.308 1.00 91.25 197 ASN A N 1
ATOM 1484 C CA . ASN A 1 197 ? -18.701 7.726 34.360 1.00 91.25 197 ASN A CA 1
ATOM 1485 C C . ASN A 1 197 ? -17.820 6.627 33.759 1.00 91.25 197 ASN A C 1
ATOM 1487 O O . ASN A 1 197 ? -18.319 5.555 33.408 1.00 91.25 197 ASN A O 1
ATOM 1491 N N . ASP A 1 198 ? -16.521 6.890 33.673 1.00 89.62 198 ASP A N 1
ATOM 1492 C CA . ASP A 1 198 ? -15.524 5.975 33.098 1.00 89.62 198 ASP A CA 1
ATOM 1493 C C . ASP A 1 198 ? -15.326 4.703 33.948 1.00 89.62 198 ASP A C 1
ATOM 1495 O O . ASP A 1 198 ? -14.794 3.706 33.470 1.00 89.62 198 ASP A O 1
ATOM 1499 N N . MET A 1 199 ? -15.830 4.680 35.191 1.00 90.88 199 MET A N 1
ATOM 1500 C CA . MET A 1 199 ? -15.835 3.475 36.034 1.00 90.88 199 MET A CA 1
ATOM 1501 C C . MET A 1 199 ? -16.870 2.438 35.582 1.00 90.88 199 MET A C 1
ATOM 1503 O O . MET A 1 199 ? -16.822 1.290 36.022 1.00 90.88 199 MET A O 1
ATOM 1507 N N . VAL A 1 200 ? -17.835 2.837 34.748 1.00 92.44 200 VAL A N 1
ATOM 1508 C CA . VAL A 1 200 ? -18.845 1.934 34.191 1.00 92.44 200 VAL A CA 1
ATOM 1509 C C . VAL A 1 200 ? -18.425 1.561 32.769 1.00 92.44 200 VAL A C 1
ATOM 1511 O O . VAL A 1 200 ? -18.361 2.456 31.917 1.00 92.44 200 VAL A O 1
ATOM 1514 N N . PRO A 1 201 ? -18.157 0.271 32.494 1.00 92.94 201 PRO A N 1
ATOM 1515 C CA . PRO A 1 201 ? -17.623 -0.161 31.213 1.00 92.94 201 PRO A CA 1
ATOM 1516 C C . PRO A 1 201 ? -18.632 0.052 30.087 1.00 92.94 201 PRO A C 1
ATOM 1518 O O . PRO A 1 201 ? -19.841 -0.112 30.266 1.00 92.94 201 PRO A O 1
ATOM 1521 N N . TRP A 1 202 ? -18.111 0.401 28.914 1.00 94.75 202 TRP A N 1
ATOM 1522 C CA . TRP A 1 202 ? -18.872 0.376 27.674 1.00 94.75 202 TRP A CA 1
ATOM 1523 C C . TRP A 1 202 ? -19.040 -1.064 27.178 1.00 94.75 202 TRP A C 1
ATOM 1525 O O . TRP A 1 202 ? -18.130 -1.880 27.282 1.00 94.75 202 TRP A O 1
ATOM 1535 N N . GLU A 1 203 ? -20.201 -1.354 26.604 1.00 95.31 203 GLU A N 1
ATOM 1536 C CA . GLU A 1 203 ? -20.565 -2.632 25.994 1.00 95.31 203 GLU A CA 1
ATOM 1537 C C . GLU A 1 203 ? -21.095 -2.404 24.574 1.00 95.31 203 GLU A C 1
ATOM 1539 O O . GLU A 1 203 ? -21.641 -1.342 24.268 1.00 95.31 203 GLU A O 1
ATOM 1544 N N . GLY A 1 204 ? -21.010 -3.426 23.723 1.00 95.62 204 GLY A N 1
ATOM 1545 C CA . GLY A 1 204 ? -21.704 -3.462 22.439 1.00 95.62 204 GLY A CA 1
ATOM 1546 C C . GLY A 1 204 ? -20.803 -3.785 21.256 1.00 95.62 204 GLY A C 1
ATOM 1547 O O . GLY A 1 204 ? -19.582 -3.847 21.366 1.00 95.62 204 GLY A O 1
ATOM 1548 N N . SER A 1 205 ? -21.420 -3.968 20.091 1.00 96.19 205 SER A N 1
ATOM 1549 C CA . SER A 1 205 ? -20.730 -4.497 18.911 1.00 96.19 205 SER A CA 1
ATOM 1550 C C . SER A 1 205 ? -19.584 -3.611 18.413 1.00 96.19 205 SER A C 1
ATOM 1552 O O . SER A 1 205 ? -18.613 -4.120 17.862 1.00 96.19 205 SER A O 1
ATOM 1554 N N . MET A 1 206 ? -19.681 -2.288 18.583 1.00 93.31 206 MET A N 1
ATOM 1555 C CA . MET A 1 206 ? -18.606 -1.364 18.203 1.00 93.31 206 MET A CA 1
ATOM 1556 C C . MET A 1 206 ? -17.475 -1.363 19.230 1.00 93.31 206 MET A C 1
ATOM 1558 O O . MET A 1 206 ? -16.328 -1.161 18.844 1.00 93.31 206 MET A O 1
ATOM 1562 N N . ILE A 1 207 ? -17.783 -1.622 20.504 1.00 94.50 207 ILE A N 1
ATOM 1563 C CA . ILE A 1 207 ? -16.774 -1.800 21.554 1.00 94.50 207 ILE A CA 1
ATOM 1564 C C . ILE A 1 207 ? -15.990 -3.090 21.305 1.00 94.50 207 ILE A C 1
ATOM 1566 O O . ILE A 1 207 ? -14.763 -3.061 21.300 1.00 94.50 207 ILE A O 1
ATOM 1570 N N . ASP A 1 208 ? -16.682 -4.189 20.993 1.00 93.19 208 ASP A N 1
ATOM 1571 C CA . ASP A 1 208 ? -16.058 -5.481 20.681 1.00 93.19 208 ASP A CA 1
ATOM 1572 C C . ASP A 1 208 ? -15.204 -5.413 19.405 1.00 93.19 208 ASP A C 1
ATOM 1574 O O . ASP A 1 208 ? -14.080 -5.924 19.357 1.00 93.19 208 ASP A O 1
ATOM 1578 N N . TYR A 1 209 ? -15.715 -4.743 18.366 1.00 90.19 209 TYR A N 1
ATOM 1579 C CA . TYR A 1 209 ? -14.967 -4.497 17.136 1.00 90.19 209 TYR A CA 1
ATOM 1580 C C . TYR A 1 209 ? -13.709 -3.668 17.407 1.00 90.19 209 TYR A C 1
ATOM 1582 O O . TYR A 1 209 ? -12.621 -4.053 16.982 1.00 90.19 209 TYR A O 1
ATOM 1590 N N . ALA A 1 210 ? -13.840 -2.561 18.144 1.00 88.50 210 ALA A N 1
ATOM 1591 C CA . ALA A 1 210 ? -12.714 -1.704 18.491 1.00 88.50 210 ALA A CA 1
ATOM 1592 C C . ALA A 1 210 ? -11.660 -2.476 19.298 1.00 88.50 210 ALA A C 1
ATOM 1594 O O . ALA A 1 210 ? -10.495 -2.481 18.913 1.00 88.50 210 ALA A O 1
ATOM 1595 N N . ALA A 1 211 ? -12.068 -3.222 20.329 1.00 85.75 211 ALA A N 1
ATOM 1596 C CA . ALA A 1 211 ? -11.174 -4.079 21.106 1.00 85.75 211 ALA A CA 1
ATOM 1597 C C . ALA A 1 211 ? -10.427 -5.103 20.231 1.00 85.75 211 ALA A C 1
ATOM 1599 O O . ALA A 1 211 ? -9.227 -5.305 20.410 1.00 85.75 211 ALA A O 1
ATOM 1600 N N . SER A 1 212 ? -11.105 -5.695 19.242 1.00 84.38 212 SER A N 1
ATOM 1601 C CA . SER A 1 212 ? -10.486 -6.633 18.293 1.00 84.38 212 SER A CA 1
ATOM 1602 C C . SER A 1 212 ? -9.449 -5.950 17.394 1.00 84.38 212 SER A C 1
ATOM 1604 O O . SER A 1 212 ? -8.370 -6.494 17.161 1.00 84.38 212 SER A O 1
ATOM 1606 N N . VAL A 1 213 ? -9.753 -4.742 16.908 1.00 82.50 213 VAL A N 1
ATOM 1607 C CA . VAL A 1 213 ? -8.809 -3.929 16.125 1.00 82.50 213 VAL A CA 1
ATOM 1608 C C . VAL A 1 213 ? -7.587 -3.560 16.968 1.00 82.50 213 VAL A C 1
ATOM 1610 O O . VAL A 1 213 ? -6.463 -3.669 16.484 1.00 82.50 213 VAL A O 1
ATOM 1613 N N . PHE A 1 214 ? -7.787 -3.169 18.228 1.00 79.06 214 PHE A N 1
ATOM 1614 C CA . PHE A 1 214 ? -6.707 -2.766 19.134 1.00 79.06 214 PHE A CA 1
ATOM 1615 C C . PHE A 1 214 ? -5.796 -3.936 19.503 1.00 79.06 214 PHE A C 1
ATOM 1617 O O . PHE A 1 214 ? -4.577 -3.794 19.465 1.00 79.06 214 PHE A O 1
ATOM 1624 N N . GLN A 1 215 ? -6.366 -5.120 19.741 1.00 74.56 215 GLN A N 1
ATOM 1625 C CA . GLN A 1 215 ? -5.584 -6.334 19.966 1.00 74.56 215 GLN A CA 1
ATOM 1626 C C . GLN A 1 215 ? -4.711 -6.691 18.755 1.00 74.56 215 GLN A C 1
ATOM 1628 O O . GLN A 1 215 ? -3.568 -7.106 18.924 1.00 74.56 215 GLN A O 1
ATOM 1633 N N . PHE A 1 216 ? -5.229 -6.531 17.534 1.00 70.00 216 PHE A N 1
ATOM 1634 C CA . PHE A 1 216 ? -4.456 -6.796 16.319 1.00 70.00 216 PHE A CA 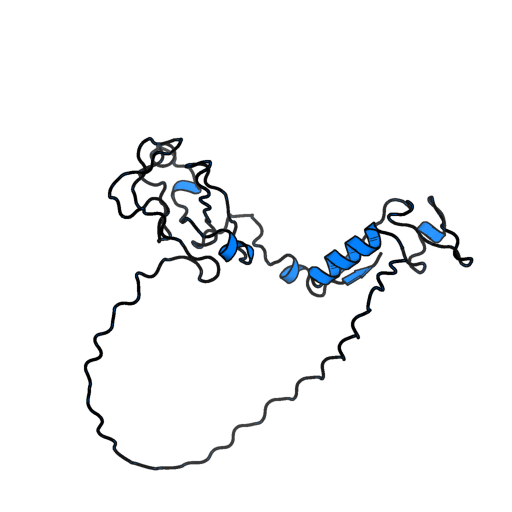1
ATOM 1635 C C . PHE A 1 216 ? -3.337 -5.766 16.094 1.00 70.00 216 PHE A C 1
ATOM 1637 O O . PHE A 1 216 ? -2.311 -6.087 15.502 1.00 70.00 216 PHE A O 1
ATOM 1644 N N . ALA A 1 217 ? -3.538 -4.533 16.561 1.00 66.75 217 ALA A N 1
ATOM 1645 C CA . ALA A 1 217 ? -2.627 -3.413 16.351 1.00 66.75 217 ALA A CA 1
ATOM 1646 C C . ALA A 1 217 ? -1.619 -3.176 17.499 1.00 66.75 217 ALA A C 1
ATOM 1648 O O . ALA A 1 217 ? -0.839 -2.231 17.407 1.00 66.75 217 ALA A O 1
ATOM 1649 N N . ASP A 1 218 ? -1.612 -4.026 18.535 1.00 67.69 218 ASP A N 1
ATOM 1650 C CA . ASP A 1 218 ? -0.645 -4.026 19.652 1.00 67.69 218 ASP A CA 1
ATOM 1651 C C . ASP A 1 218 ? -0.626 -2.739 20.512 1.00 67.69 218 ASP A C 1
ATOM 1653 O O . ASP A 1 218 ? 0.427 -2.286 20.957 1.00 67.69 218 ASP A O 1
ATOM 1657 N N . PHE A 1 219 ? -1.789 -2.126 20.772 1.00 69.00 219 PHE A N 1
ATOM 1658 C CA . PHE A 1 219 ? -1.887 -0.964 21.670 1.00 69.00 219 PHE A CA 1
ATOM 1659 C C . PHE A 1 219 ? -3.094 -1.010 22.620 1.00 69.00 219 PHE A C 1
ATOM 1661 O O . PHE A 1 219 ? -4.110 -1.642 22.331 1.00 69.00 219 PHE A O 1
ATOM 1668 N N . ASP A 1 220 ? -2.985 -0.304 23.751 1.00 64.94 220 ASP A N 1
ATOM 1669 C CA . ASP A 1 220 ? -4.000 -0.269 24.812 1.00 64.94 220 ASP A CA 1
ATOM 1670 C C . ASP A 1 220 ? -5.010 0.870 24.602 1.00 64.94 220 ASP A C 1
ATOM 1672 O O . ASP A 1 220 ? -4.675 1.946 24.094 1.00 64.94 220 ASP A O 1
ATOM 1676 N N . VAL A 1 221 ? -6.254 0.687 25.058 1.00 65.12 221 VAL A N 1
ATOM 1677 C CA . VAL A 1 221 ? -7.298 1.721 24.969 1.00 65.12 221 VAL A CA 1
ATOM 1678 C C . VAL A 1 221 ? -8.032 1.912 26.285 1.00 65.12 221 VAL A C 1
ATOM 1680 O O . VAL A 1 221 ? -8.472 0.956 26.914 1.00 65.12 221 VAL A O 1
ATOM 1683 N N . ASN A 1 222 ? -8.208 3.185 26.640 1.00 69.38 222 ASN A N 1
ATOM 1684 C CA . ASN A 1 222 ? -9.094 3.646 27.697 1.00 69.38 222 ASN A CA 1
ATOM 1685 C C . ASN A 1 222 ? -10.258 4.429 27.074 1.00 69.38 222 ASN A C 1
ATOM 1687 O O . ASN A 1 222 ? -10.051 5.279 26.201 1.00 69.38 222 ASN A O 1
ATOM 1691 N N . TYR A 1 223 ? -11.470 4.135 27.530 1.00 70.88 223 TYR A N 1
ATOM 1692 C CA . TYR A 1 223 ? -12.706 4.785 27.093 1.00 70.88 223 TYR A CA 1
ATOM 1693 C C . TYR A 1 223 ? -13.187 5.808 28.114 1.00 70.88 223 TYR A C 1
ATOM 1695 O O . TYR A 1 223 ? -12.903 5.593 29.314 1.00 70.88 223 TYR A O 1
#

Sequence (223 aa):
ENHVGLRLLPALPPKLPASPPDTMSSSSGLFAAAWLLAASSAFAQSPPATSDGEPSCPCIDVTDGSNSCFMGRKVPCYPPEYGSRTCRAHNVGVSRQCNATTPASFCTMSWCYVDREICRSSVYDVQASTQFPGSGLFFSYGTCGFEPPGEHRPHSVTDIMSGRTFRVGIPRMEYPQHFKRDASGRVVLGIGELYRNDMVPWEGSMIDYAASVFQFADFDVNY

Secondary structure (DSSP, 8-state):
-------PPPPPPPPPPPPPPPPP---------------------PPS----EETTEEBPP---SSSPPB--SS-S-B-TTTT-SS-B-TTTTT-TTTSSSS--GGGG--BEEE-HHHHTTSSS--EE-SSSTTS--EEESGGGT---TTS-----HHHHHTT-EEE----S-BTTTBBEE-TTS-EE-SSSTGGG-TTSPPBSHHHHHHHHHHHHHT-EEE-

Radius of gyration: 29.39 Å; chains: 1; bounding box: 79×53×67 Å

Foldseek 3Di:
DDDPDDDDDDDDDDDDDDDDDDDDDDDDDDDDDDDDDDPDPDPPPDPDLQQAFDPLWGFAAPAPPDQFADQWDQARGQGSCQQHRYFFLSCQPGHPQNVDPDHDPSSGQTKHWTDCVSCVPPQWDWADDNGHPPPRIIMTSVRNVDDPVPDDRPCPLLVVAAAHEDEDDDPFADPQAWFFADPVRDTDGDDDPLNPDQVTDIHHDNVVVVVVVCVVSNHHYGD